Protein AF-A0A1H4CWP6-F1 (afdb_monomer_lite)

Organism: NCBI:txid81409

Structure (mmCIF, N/CA/C/O backbone):
data_AF-A0A1H4CWP6-F1
#
_entry.id   AF-A0A1H4CWP6-F1
#
loop_
_atom_site.group_PDB
_atom_site.id
_atom_site.type_symbol
_atom_site.label_atom_id
_atom_site.label_alt_id
_atom_site.label_comp_id
_atom_site.label_asym_id
_atom_site.label_entity_id
_atom_site.label_seq_id
_atom_site.pdbx_PDB_ins_code
_atom_site.Cartn_x
_atom_site.Cartn_y
_atom_site.Cartn_z
_atom_site.occupancy
_atom_site.B_iso_or_equiv
_atom_site.auth_seq_id
_atom_site.auth_comp_id
_atom_site.auth_asym_id
_atom_site.auth_atom_id
_atom_site.pdbx_PDB_model_num
ATOM 1 N N . MET A 1 1 ? 5.257 14.227 -17.096 1.00 82.38 1 MET A N 1
ATOM 2 C CA . MET A 1 1 ? 6.463 13.870 -17.888 1.00 82.38 1 MET A CA 1
ATOM 3 C C . MET A 1 1 ? 7.152 12.701 -17.209 1.00 82.38 1 MET A C 1
ATOM 5 O O . MET A 1 1 ? 6.959 12.507 -16.011 1.00 82.38 1 MET A O 1
ATOM 9 N N . ILE A 1 2 ? 7.961 11.930 -17.940 1.00 91.00 2 ILE A N 1
ATOM 10 C CA . ILE A 1 2 ? 8.715 10.807 -17.358 1.00 91.00 2 ILE A CA 1
ATOM 11 C C . ILE A 1 2 ? 9.536 11.299 -16.155 1.00 91.00 2 ILE A C 1
ATOM 13 O O . ILE A 1 2 ? 10.193 12.337 -16.212 1.00 91.00 2 ILE A O 1
ATOM 17 N N . GLY A 1 3 ? 9.450 10.570 -15.042 1.00 91.94 3 GLY A N 1
ATOM 18 C CA . GLY A 1 3 ? 10.129 10.901 -13.790 1.00 91.94 3 GLY A CA 1
ATOM 19 C C . GLY A 1 3 ? 9.351 11.816 -12.842 1.00 91.94 3 GLY A C 1
ATOM 20 O O . GLY A 1 3 ? 9.707 11.898 -11.662 1.00 91.94 3 GLY A O 1
ATOM 21 N N . ASP A 1 4 ? 8.273 12.461 -13.300 1.00 93.81 4 ASP A N 1
ATOM 22 C CA . ASP A 1 4 ? 7.471 13.337 -12.448 1.00 93.81 4 ASP A CA 1
ATOM 23 C C . ASP A 1 4 ? 6.799 12.545 -11.323 1.00 93.81 4 ASP A C 1
ATOM 25 O O . ASP A 1 4 ? 6.248 11.459 -11.531 1.00 93.81 4 ASP A O 1
ATOM 29 N N . LYS A 1 5 ? 6.806 13.117 -10.112 1.00 94.94 5 LYS A N 1
ATOM 30 C CA . LYS A 1 5 ? 6.028 12.578 -8.996 1.00 94.94 5 LYS A CA 1
ATOM 31 C C . LYS A 1 5 ? 4.545 12.847 -9.252 1.00 94.94 5 LYS A C 1
ATOM 33 O O . LYS A 1 5 ? 4.135 14.000 -9.384 1.00 94.94 5 LYS A O 1
ATOM 38 N N . VAL A 1 6 ? 3.740 11.789 -9.258 1.00 94.94 6 VAL A N 1
ATOM 39 C CA . VAL A 1 6 ? 2.295 11.852 -9.501 1.00 94.94 6 VAL A CA 1
ATOM 40 C C . VAL A 1 6 ? 1.555 11.728 -8.170 1.00 94.94 6 VAL A C 1
ATOM 42 O O . VAL A 1 6 ? 1.874 10.876 -7.345 1.00 94.94 6 VAL A O 1
ATOM 45 N N . SER A 1 7 ? 0.558 12.581 -7.935 1.00 93.56 7 SER A N 1
ATOM 46 C CA . SER A 1 7 ? -0.301 12.452 -6.751 1.00 93.56 7 SER A CA 1
ATOM 47 C C . SER A 1 7 ? -1.260 11.271 -6.923 1.00 93.56 7 SER A C 1
ATOM 49 O O . SER A 1 7 ? -1.857 11.083 -7.987 1.00 93.56 7 SER A O 1
ATOM 51 N N . GLY A 1 8 ? -1.415 10.466 -5.871 1.00 93.94 8 GLY A N 1
ATOM 52 C CA . GLY A 1 8 ? -2.430 9.425 -5.836 1.00 93.94 8 GLY A CA 1
ATOM 53 C C . GLY A 1 8 ? -3.837 10.017 -5.745 1.00 93.94 8 GLY A C 1
ATOM 54 O O . GLY A 1 8 ? -4.043 11.205 -5.502 1.00 93.94 8 GLY A O 1
ATOM 55 N N . LYS A 1 9 ? -4.851 9.170 -5.934 1.00 94.44 9 LYS A N 1
ATOM 56 C CA . LYS A 1 9 ? -6.247 9.608 -5.867 1.00 94.44 9 LYS A CA 1
ATOM 57 C C . LYS A 1 9 ? -7.125 8.609 -5.136 1.00 94.44 9 LYS A C 1
ATOM 59 O O . LYS A 1 9 ? -7.200 7.443 -5.531 1.00 94.44 9 LYS A O 1
ATOM 64 N N . VAL A 1 10 ? -7.847 9.096 -4.129 1.00 95.94 10 VAL A N 1
ATOM 65 C CA . VAL A 1 10 ? -9.044 8.427 -3.607 1.00 95.94 10 VAL A CA 1
ATOM 66 C C . VAL A 1 10 ? -10.200 8.733 -4.555 1.00 95.94 10 VAL A C 1
ATOM 68 O O . VAL A 1 10 ? -10.467 9.893 -4.870 1.00 95.94 10 VAL A O 1
ATOM 71 N N . LEU A 1 11 ? -10.874 7.696 -5.047 1.00 94.75 11 LEU A N 1
ATOM 72 C CA . LEU A 1 11 ? -11.956 7.838 -6.024 1.00 94.75 11 LEU A CA 1
ATOM 73 C C . LEU A 1 11 ? -13.313 7.917 -5.330 1.00 94.75 11 LEU A C 1
ATOM 75 O O . LEU A 1 11 ? -14.103 8.821 -5.606 1.00 94.75 11 LEU A O 1
ATOM 79 N N . VAL A 1 12 ? -13.551 7.020 -4.376 1.00 94.56 12 VAL A N 1
ATOM 80 C CA . VAL A 1 12 ? -14.749 7.006 -3.539 1.00 94.56 12 VAL A CA 1
ATOM 81 C C . VAL A 1 12 ? -14.331 6.785 -2.090 1.00 94.56 12 VAL A C 1
ATOM 83 O O . VAL A 1 12 ? -13.412 6.024 -1.812 1.00 94.56 12 VAL A O 1
ATOM 86 N N . SER A 1 13 ? -15.005 7.450 -1.149 1.00 97.00 13 SER A N 1
ATOM 87 C CA . SER A 1 13 ? -14.865 7.170 0.283 1.00 97.00 13 SER A CA 1
ATOM 88 C C . SER A 1 13 ? -16.185 7.382 1.016 1.00 97.00 13 SER A C 1
ATOM 90 O O . SER A 1 13 ? -16.881 8.374 0.767 1.00 97.00 13 SER A O 1
ATOM 92 N N . ARG A 1 14 ? -16.561 6.454 1.900 1.00 98.12 14 ARG A N 1
ATOM 93 C CA . ARG A 1 14 ? -17.814 6.498 2.666 1.00 98.12 14 ARG A CA 1
ATOM 94 C C . ARG A 1 14 ? -17.637 5.930 4.067 1.00 98.12 14 ARG A C 1
ATOM 96 O O . ARG A 1 14 ? -16.998 4.905 4.250 1.00 98.12 14 ARG A O 1
ATOM 103 N N . LEU A 1 15 ? -18.269 6.588 5.031 1.00 98.50 15 LEU A N 1
ATOM 104 C CA . LEU A 1 15 ? -18.462 6.089 6.386 1.00 98.50 15 LEU A CA 1
ATOM 105 C C . LEU A 1 15 ? -19.865 5.494 6.489 1.00 98.50 15 LEU A C 1
ATOM 107 O O . LEU A 1 15 ? -20.836 6.154 6.117 1.00 98.50 15 LEU A O 1
ATOM 111 N N . LEU A 1 16 ? -19.957 4.282 7.016 1.00 98.44 16 LEU A N 1
ATOM 112 C CA . LEU A 1 16 ? -21.197 3.596 7.345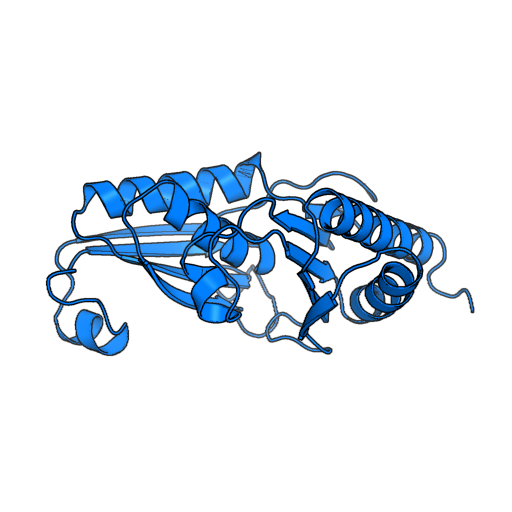 1.00 98.44 16 LEU A CA 1
ATOM 113 C C . LEU A 1 16 ? -21.193 3.335 8.848 1.00 98.44 16 LEU A C 1
ATOM 115 O O . LEU A 1 16 ? -20.205 2.831 9.374 1.00 98.44 16 LEU A O 1
ATOM 119 N N . THR A 1 17 ? -22.273 3.690 9.534 1.00 98.19 17 THR A N 1
ATOM 120 C CA . THR A 1 17 ? -22.379 3.524 10.987 1.00 98.19 17 THR A CA 1
ATOM 121 C C . THR A 1 17 ? -23.465 2.530 11.339 1.00 98.19 17 THR A C 1
ATOM 123 O O . THR A 1 17 ? -24.517 2.572 10.699 1.00 98.19 17 THR A O 1
ATOM 126 N N . ALA A 1 18 ? -23.246 1.714 12.369 1.00 97.56 18 ALA A N 1
ATOM 127 C CA . ALA A 1 18 ? -24.172 0.659 12.789 1.00 97.56 18 ALA A CA 1
ATOM 128 C C . ALA A 1 18 ? -24.657 -0.199 11.600 1.00 97.56 18 ALA A C 1
ATOM 130 O O . ALA A 1 18 ? -25.847 -0.244 11.279 1.00 97.56 18 ALA A O 1
ATOM 131 N N . VAL A 1 19 ? -23.705 -0.815 10.894 1.00 98.06 19 VAL A N 1
ATOM 132 C CA . VAL A 1 19 ? -23.984 -1.670 9.734 1.00 98.06 19 VAL A CA 1
ATOM 133 C C . VAL A 1 19 ? -24.763 -2.922 10.141 1.00 98.06 19 VAL A C 1
ATOM 135 O O . VAL A 1 19 ? -24.743 -3.339 11.295 1.00 98.06 19 VAL A O 1
ATOM 138 N N . ASN A 1 20 ? -25.471 -3.517 9.182 1.00 98.19 20 ASN A N 1
ATOM 139 C CA . ASN A 1 20 ? -26.294 -4.699 9.435 1.00 98.19 20 ASN A CA 1
ATOM 140 C C . ASN A 1 20 ? -25.439 -5.930 9.777 1.00 98.19 20 ASN A C 1
ATOM 142 O O . ASN A 1 20 ? -24.356 -6.093 9.216 1.00 98.19 20 ASN A O 1
ATOM 146 N N . ASP A 1 21 ? -25.992 -6.851 10.569 1.00 97.75 21 ASP A N 1
ATOM 147 C CA . ASP A 1 21 ? -25.316 -8.079 11.020 1.00 97.75 21 ASP A CA 1
ATOM 148 C C . ASP A 1 21 ? -24.727 -8.911 9.870 1.00 97.75 21 ASP A C 1
ATOM 150 O O . ASP A 1 21 ? -23.585 -9.343 9.944 1.00 97.75 21 ASP A O 1
ATOM 154 N N . PHE A 1 22 ? -25.434 -9.044 8.741 1.00 97.69 22 PHE A N 1
ATOM 155 C CA . PHE A 1 22 ? -24.904 -9.795 7.592 1.00 97.69 22 PHE A CA 1
ATOM 156 C C . PHE A 1 22 ? -23.621 -9.180 7.002 1.00 97.69 22 PHE A C 1
ATOM 158 O O . PHE A 1 22 ? -22.837 -9.882 6.371 1.00 97.69 22 PHE A O 1
ATOM 165 N N . MET A 1 23 ? -23.418 -7.866 7.164 1.00 97.31 23 MET A N 1
ATOM 166 C CA . MET A 1 23 ? -22.182 -7.193 6.757 1.00 97.31 23 MET A CA 1
ATOM 167 C C . MET A 1 23 ? -21.089 -7.397 7.803 1.00 97.31 23 MET A C 1
ATOM 169 O O . MET A 1 23 ? -19.939 -7.598 7.433 1.00 97.31 23 MET A O 1
ATOM 173 N N . ILE A 1 24 ? -21.441 -7.362 9.091 1.00 97.69 24 ILE A N 1
ATOM 174 C CA . ILE A 1 24 ? -20.517 -7.695 10.184 1.00 97.69 24 ILE A CA 1
ATOM 175 C C . ILE A 1 24 ? -19.937 -9.096 9.948 1.00 97.69 24 ILE A C 1
ATOM 177 O O . ILE A 1 24 ? -18.722 -9.267 10.014 1.00 97.69 24 ILE A O 1
ATOM 181 N N . ASP A 1 25 ? -20.798 -10.047 9.581 1.00 96.62 25 ASP A N 1
ATOM 182 C CA . ASP A 1 25 ? -20.426 -11.429 9.287 1.00 96.62 25 ASP A CA 1
ATOM 183 C C . ASP A 1 25 ? -19.576 -11.553 8.005 1.00 96.62 25 ASP A C 1
ATOM 185 O O . ASP A 1 25 ? -18.508 -12.158 8.049 1.00 96.62 25 ASP A O 1
ATOM 189 N N . ASP A 1 26 ? -19.993 -10.967 6.868 1.00 96.12 26 ASP A N 1
ATOM 190 C CA . ASP A 1 26 ? -19.259 -11.089 5.585 1.00 96.12 26 ASP A CA 1
ATOM 191 C C . ASP A 1 26 ? -17.867 -10.436 5.609 1.00 96.12 26 ASP A C 1
ATOM 193 O O . ASP A 1 26 ? -16.932 -10.904 4.954 1.00 96.12 26 ASP A O 1
ATOM 197 N N . TYR A 1 27 ? -17.728 -9.333 6.349 1.00 95.88 27 TYR A N 1
ATOM 198 C CA . TYR A 1 27 ? -16.455 -8.633 6.517 1.00 95.88 27 TYR A CA 1
ATOM 199 C C . TYR A 1 27 ? -15.674 -9.098 7.752 1.00 95.88 27 TYR A C 1
ATOM 201 O O . TYR A 1 27 ? -14.608 -8.542 8.014 1.00 95.88 27 TYR A O 1
ATOM 209 N N . GLU A 1 28 ? -16.181 -10.095 8.486 1.00 96.62 28 GLU A N 1
ATOM 210 C CA . GLU A 1 28 ? -15.560 -10.667 9.686 1.00 96.62 28 GLU A CA 1
ATOM 211 C C . GLU A 1 28 ? -15.115 -9.587 10.691 1.00 96.62 28 GLU A C 1
ATOM 213 O O . GLU A 1 28 ? -13.974 -9.570 11.169 1.00 96.62 28 GLU A O 1
ATOM 218 N N . LEU A 1 29 ? -15.999 -8.625 10.983 1.00 97.06 29 LEU A N 1
ATOM 219 C CA . LEU A 1 29 ? -15.645 -7.513 11.865 1.00 97.06 29 LEU A CA 1
ATOM 220 C C . LEU A 1 29 ? -15.399 -8.009 13.304 1.00 97.06 29 LEU A C 1
ATOM 222 O O . LEU A 1 29 ? -16.100 -8.908 13.776 1.00 97.06 29 LEU A O 1
ATOM 226 N N . PRO A 1 30 ? -14.439 -7.414 14.041 1.00 96.62 30 PRO A N 1
ATOM 227 C CA . PRO A 1 30 ? -14.232 -7.734 15.450 1.00 96.62 30 PRO A CA 1
ATOM 228 C C . PRO A 1 30 ? -15.494 -7.534 16.298 1.00 96.62 30 PRO A C 1
ATOM 230 O O . PRO A 1 30 ? -16.320 -6.664 16.017 1.00 96.62 30 PRO A O 1
ATOM 233 N N . GLU A 1 31 ? -15.620 -8.298 17.385 1.00 95.75 31 GLU A N 1
ATOM 234 C CA . GLU A 1 31 ? -16.767 -8.188 18.291 1.00 95.75 31 GLU A CA 1
ATOM 235 C C . GLU A 1 31 ? -16.957 -6.744 18.793 1.00 95.75 31 GLU A C 1
ATOM 237 O O . GLU A 1 31 ? -16.021 -6.087 19.255 1.00 9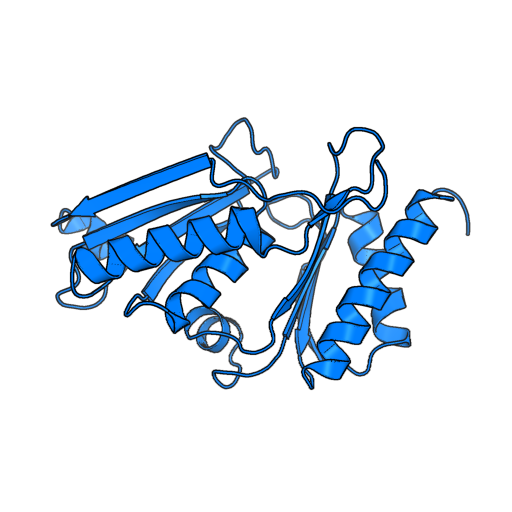5.75 31 GLU A O 1
ATOM 242 N N . GLY A 1 32 ? -18.191 -6.244 18.687 1.00 95.00 32 GLY A N 1
ATOM 243 C CA . GLY A 1 32 ? -18.565 -4.883 19.077 1.00 95.00 32 GLY A CA 1
ATOM 244 C C . GLY A 1 32 ? -18.244 -3.799 18.042 1.00 95.00 32 GLY A C 1
ATOM 245 O O . GLY A 1 32 ? -18.661 -2.657 18.232 1.00 95.00 32 GLY A O 1
ATOM 246 N N . TYR A 1 33 ? -17.547 -4.121 16.948 1.00 97.94 33 TYR A N 1
ATOM 247 C CA . TYR A 1 33 ? -17.252 -3.161 15.887 1.00 97.94 33 TYR A CA 1
ATOM 248 C C . TYR A 1 33 ? -18.394 -3.169 14.868 1.00 97.94 33 TYR A C 1
ATOM 250 O O . TYR A 1 33 ? -18.631 -4.165 14.189 1.00 97.94 33 TYR A O 1
ATOM 258 N N . VAL A 1 34 ? -19.097 -2.040 14.752 1.00 98.12 34 VAL A N 1
ATOM 259 C CA . VAL A 1 34 ? -20.303 -1.908 13.908 1.00 98.12 34 VAL A CA 1
ATOM 260 C C . VAL A 1 34 ? -20.222 -0.755 12.906 1.00 98.12 34 VAL A C 1
ATOM 262 O O . VAL A 1 34 ? -21.184 -0.480 12.193 1.00 98.12 34 VAL A O 1
ATOM 265 N N . ASP A 1 35 ? -19.084 -0.066 12.837 1.00 98.50 35 ASP A N 1
ATOM 266 C CA . ASP A 1 35 ? -18.863 1.071 11.947 1.00 98.50 35 ASP A CA 1
ATOM 267 C C . ASP A 1 35 ? -17.787 0.726 10.907 1.00 98.50 35 ASP A C 1
ATOM 269 O O . ASP A 1 35 ? -16.738 0.174 11.236 1.00 98.50 35 ASP A O 1
ATOM 273 N N . MET A 1 36 ? -18.025 1.074 9.643 1.00 98.31 36 MET A N 1
ATOM 274 C CA . MET A 1 36 ? -17.141 0.767 8.517 1.00 98.31 36 MET A CA 1
ATOM 275 C C . MET A 1 36 ? -16.742 2.027 7.753 1.00 98.31 36 MET A C 1
ATOM 277 O O . MET A 1 36 ? -17.557 2.906 7.477 1.00 98.31 36 MET A O 1
ATOM 281 N N . GLY A 1 37 ? -15.484 2.085 7.341 1.00 98.62 37 GLY A N 1
ATOM 282 C CA . GLY A 1 37 ? -14.954 3.054 6.400 1.00 98.62 37 GLY A CA 1
ATOM 283 C C . GLY A 1 37 ? -14.598 2.351 5.102 1.00 98.62 37 GLY A C 1
ATOM 284 O O . GLY A 1 37 ? -13.723 1.493 5.084 1.00 98.62 37 GLY A O 1
ATOM 285 N N . LEU A 1 38 ? -15.268 2.724 4.021 1.00 98.38 38 LEU A N 1
ATOM 286 C CA . LEU A 1 38 ? -15.030 2.216 2.677 1.00 98.38 38 LEU A CA 1
ATOM 287 C C . LEU A 1 38 ? -14.232 3.234 1.876 1.00 98.38 38 LEU A C 1
ATOM 289 O O . LEU A 1 38 ? -14.511 4.435 1.953 1.00 98.38 38 LEU A O 1
ATOM 293 N N . PHE A 1 39 ? -13.283 2.765 1.075 1.00 97.88 39 PHE A N 1
ATOM 294 C CA . PHE A 1 39 ? -12.583 3.608 0.117 1.00 97.88 39 PHE A CA 1
ATOM 295 C C . PHE A 1 39 ? -12.126 2.833 -1.116 1.00 97.88 39 PHE A C 1
ATOM 297 O O . PHE A 1 39 ? -11.931 1.618 -1.075 1.00 97.88 39 PHE A O 1
ATOM 304 N N . THR A 1 40 ? -11.919 3.563 -2.206 1.00 96.94 40 THR A N 1
ATOM 305 C CA . THR A 1 40 ? -11.238 3.058 -3.394 1.00 96.94 40 THR A CA 1
ATOM 306 C C . THR A 1 40 ? -10.131 4.005 -3.832 1.00 96.94 40 THR A C 1
ATOM 308 O O . THR A 1 40 ? -10.249 5.227 -3.690 1.00 96.94 40 THR A O 1
ATOM 311 N N . THR A 1 41 ? -9.044 3.453 -4.370 1.00 95.56 41 THR A N 1
ATOM 312 C CA . THR A 1 41 ? -7.902 4.233 -4.871 1.00 95.56 41 THR A CA 1
ATOM 313 C C . THR A 1 41 ? -7.634 3.951 -6.342 1.00 95.56 41 THR A C 1
ATOM 315 O O . THR A 1 41 ? -7.882 2.855 -6.845 1.00 95.56 41 THR A O 1
ATOM 318 N N . ALA A 1 42 ? -7.116 4.957 -7.048 1.00 93.25 42 ALA A N 1
ATOM 319 C CA . ALA A 1 42 ? -6.759 4.838 -8.460 1.00 93.25 42 ALA A CA 1
ATOM 320 C C . ALA A 1 42 ? -5.550 3.919 -8.707 1.00 93.25 42 ALA A C 1
ATOM 322 O O . ALA A 1 42 ? -5.467 3.337 -9.781 1.00 93.25 42 ALA A O 1
ATOM 323 N N . CYS A 1 43 ? -4.658 3.778 -7.723 1.00 92.75 43 CYS A N 1
ATOM 324 C CA . CYS A 1 43 ? -3.521 2.860 -7.743 1.00 92.75 43 CYS A CA 1
ATOM 325 C C . CYS A 1 43 ? -3.598 1.921 -6.539 1.00 92.75 43 CYS A C 1
ATOM 327 O O . CYS A 1 43 ? -3.905 2.371 -5.426 1.00 92.75 43 CYS A O 1
ATOM 329 N N . ASP A 1 44 ? -3.358 0.631 -6.761 1.00 93.00 44 ASP A N 1
ATOM 330 C CA . ASP A 1 44 ? -3.572 -0.381 -5.738 1.00 93.00 44 ASP A CA 1
ATOM 331 C C . ASP A 1 44 ? -2.523 -0.383 -4.630 1.00 93.00 44 ASP A C 1
ATOM 333 O O . ASP A 1 44 ? -2.907 -0.300 -3.461 1.00 93.00 44 ASP A O 1
ATOM 337 N N . GLY A 1 45 ? -1.231 -0.383 -4.972 1.00 94.88 45 GLY A N 1
ATOM 338 C CA . GLY A 1 45 ? -0.133 -0.312 -4.001 1.00 94.88 45 GLY A CA 1
ATOM 339 C C . GLY A 1 45 ? -0.300 0.836 -3.006 1.00 94.88 45 GLY A C 1
ATOM 340 O O . GLY A 1 45 ? -0.208 0.630 -1.796 1.00 94.88 45 GLY A O 1
ATOM 341 N N . VAL A 1 46 ? -0.680 2.021 -3.498 1.00 96.88 46 VAL A N 1
ATOM 342 C CA . VAL A 1 46 ? -0.962 3.187 -2.646 1.00 96.88 46 VAL A CA 1
ATOM 343 C C . VAL A 1 46 ? -2.109 2.913 -1.675 1.00 96.88 46 VAL A C 1
ATOM 345 O O . VAL A 1 46 ? -2.015 3.271 -0.506 1.00 96.88 46 VAL A O 1
ATOM 348 N N . GLY A 1 47 ? -3.186 2.269 -2.135 1.00 97.56 47 GLY A N 1
ATOM 349 C CA . GLY A 1 47 ? -4.326 1.922 -1.286 1.00 97.56 47 GLY A CA 1
ATOM 350 C C . GLY A 1 47 ? -3.943 0.978 -0.148 1.00 97.56 47 GLY A C 1
ATOM 351 O O . GLY A 1 47 ? -4.362 1.193 0.988 1.00 97.56 47 GLY A O 1
ATOM 352 N N . TYR A 1 48 ? -3.107 -0.024 -0.431 1.00 98.38 48 TYR A N 1
ATOM 353 C CA . TYR A 1 48 ? -2.596 -0.949 0.582 1.00 98.38 48 TYR A CA 1
ATOM 354 C C . TYR A 1 48 ? -1.706 -0.258 1.613 1.00 98.38 48 TYR A C 1
ATOM 356 O O . TYR A 1 48 ? -1.925 -0.430 2.814 1.00 98.38 48 TYR A O 1
ATOM 364 N N . VAL A 1 49 ? -0.730 0.537 1.165 1.00 98.62 49 VAL A N 1
ATOM 365 C CA . VAL A 1 49 ? 0.182 1.230 2.085 1.00 98.62 49 VAL A CA 1
ATOM 366 C C . VAL A 1 49 ? -0.567 2.275 2.909 1.00 98.62 49 VAL A C 1
ATOM 368 O O . VAL A 1 49 ? -0.367 2.338 4.116 1.00 98.62 49 VAL A O 1
ATOM 371 N N . ALA A 1 50 ? -1.490 3.030 2.308 1.00 98.56 50 ALA A N 1
ATOM 372 C CA . ALA A 1 50 ? -2.311 4.003 3.026 1.00 98.56 50 ALA A CA 1
ATOM 373 C C . ALA A 1 50 ? -3.175 3.349 4.116 1.00 98.56 50 ALA A C 1
ATOM 375 O O . ALA A 1 50 ? -3.317 3.895 5.211 1.00 98.56 50 ALA A O 1
ATOM 376 N N . ALA A 1 51 ? -3.751 2.175 3.829 1.00 98.69 51 ALA A N 1
ATOM 377 C CA . ALA A 1 51 ? -4.551 1.423 4.792 1.00 98.69 51 ALA A CA 1
ATOM 378 C C . ALA A 1 51 ? -3.709 0.956 5.982 1.00 98.69 51 ALA A C 1
ATOM 380 O O . ALA A 1 51 ? -4.122 1.122 7.130 1.00 98.69 51 ALA A O 1
ATOM 381 N N . ASP A 1 52 ? -2.523 0.404 5.710 1.00 98.75 52 ASP A N 1
ATOM 382 C CA . ASP A 1 52 ? -1.573 0.003 6.744 1.00 98.75 52 ASP A CA 1
ATOM 383 C C . ASP A 1 52 ? -1.098 1.201 7.574 1.00 98.75 52 ASP A C 1
ATOM 385 O O . ASP A 1 52 ? -1.116 1.148 8.807 1.00 98.75 52 ASP A O 1
ATOM 389 N N . ASP A 1 53 ? -0.741 2.305 6.914 1.00 98.31 53 ASP A N 1
ATOM 390 C CA . ASP A 1 53 ? -0.263 3.523 7.561 1.00 98.31 53 ASP A CA 1
ATOM 391 C C . ASP A 1 53 ? -1.315 4.097 8.520 1.00 98.31 53 ASP A C 1
ATOM 393 O O . ASP A 1 53 ? -1.018 4.381 9.685 1.00 98.31 53 ASP A O 1
ATOM 397 N N . ALA A 1 54 ? -2.581 4.116 8.093 1.00 98.50 54 ALA A N 1
ATOM 398 C CA . ALA A 1 54 ? -3.700 4.559 8.913 1.00 98.50 54 ALA A CA 1
ATOM 399 C C . ALA A 1 54 ? -3.879 3.731 10.202 1.00 98.50 54 ALA A C 1
ATOM 401 O O . ALA A 1 54 ? -4.320 4.283 11.213 1.00 98.50 54 ALA A O 1
ATOM 402 N N . THR A 1 55 ? -3.475 2.451 10.232 1.00 98.62 55 THR A N 1
ATOM 403 C CA . THR A 1 55 ? -3.516 1.632 11.465 1.00 98.62 55 THR A CA 1
ATOM 404 C C . THR A 1 55 ? -2.540 2.099 12.548 1.00 98.62 55 THR A C 1
ATOM 406 O O . THR A 1 55 ? -2.671 1.693 13.704 1.00 98.62 55 THR A O 1
ATOM 409 N N . LYS A 1 56 ? -1.561 2.943 12.197 1.00 97.56 56 LYS A N 1
ATOM 410 C CA . LYS A 1 56 ? -0.633 3.583 13.145 1.00 97.56 56 LYS A CA 1
ATOM 411 C C . LYS A 1 56 ? -1.220 4.857 13.743 1.00 97.56 56 LYS A C 1
ATOM 413 O O . LYS A 1 56 ? -0.840 5.252 14.842 1.00 97.56 56 LYS A O 1
ATOM 418 N N . MET A 1 57 ? -2.128 5.494 13.009 1.00 96.50 57 MET A N 1
ATOM 419 C CA . MET A 1 57 ? -2.615 6.844 13.286 1.00 96.50 57 MET A CA 1
ATOM 420 C C . MET A 1 57 ? -4.033 6.868 13.872 1.00 96.50 57 MET A C 1
ATOM 422 O O . MET A 1 57 ? -4.431 7.846 14.507 1.00 96.50 57 MET A O 1
ATOM 426 N N . ALA A 1 58 ? -4.795 5.790 13.692 1.00 97.38 58 ALA A N 1
ATOM 427 C CA . ALA A 1 58 ? -6.129 5.616 14.246 1.00 97.38 58 ALA A CA 1
ATOM 428 C C . ALA A 1 58 ? -6.301 4.211 14.837 1.00 97.38 58 ALA A C 1
ATOM 430 O O . ALA A 1 58 ? -5.660 3.253 14.402 1.00 97.38 58 ALA A O 1
ATOM 431 N N . ASN A 1 59 ? -7.201 4.074 15.815 1.00 97.88 59 ASN A N 1
ATOM 432 C CA . ASN A 1 59 ? -7.534 2.776 16.392 1.00 97.88 59 ASN A CA 1
ATOM 433 C C . ASN A 1 59 ? -8.495 2.004 15.473 1.00 97.88 59 ASN A C 1
ATOM 435 O O . ASN A 1 59 ? -9.677 1.849 15.770 1.00 97.88 59 ASN A O 1
ATOM 439 N N . ILE A 1 60 ? -7.971 1.568 14.330 1.00 98.50 60 ILE A N 1
ATOM 440 C CA . ILE A 1 60 ? -8.714 0.876 13.276 1.00 98.50 60 ILE A CA 1
ATOM 441 C C . ILE A 1 60 ? -8.038 -0.436 12.876 1.00 98.50 60 ILE A C 1
ATOM 443 O O . ILE A 1 60 ? -6.822 -0.582 13.011 1.00 98.50 60 ILE A O 1
ATOM 447 N N . GLU A 1 61 ? -8.820 -1.340 12.304 1.00 98.31 61 GLU A N 1
ATOM 448 C CA . GLU A 1 61 ? -8.363 -2.553 11.632 1.00 98.31 61 GLU A CA 1
ATOM 449 C C . GLU A 1 61 ? -8.724 -2.486 10.145 1.00 98.31 61 GLU A C 1
ATOM 451 O O . GLU A 1 61 ? -9.790 -1.984 9.780 1.00 98.31 61 GLU A O 1
ATOM 456 N N . VAL A 1 62 ? -7.851 -3.008 9.283 1.00 98.50 62 VAL A N 1
ATOM 457 C CA . VAL A 1 62 ? -8.155 -3.229 7.861 1.00 98.50 62 VAL A CA 1
ATOM 458 C C . VAL A 1 62 ? -8.803 -4.607 7.748 1.00 98.50 62 VAL A C 1
ATOM 460 O O . VAL A 1 62 ? -8.106 -5.620 7.767 1.00 98.50 62 VAL A O 1
ATOM 463 N N . ALA A 1 63 ? -10.132 -4.656 7.676 1.00 97.50 63 ALA A N 1
ATOM 464 C CA . ALA A 1 63 ? -10.860 -5.926 7.658 1.00 97.50 63 ALA A CA 1
ATOM 465 C C . ALA A 1 63 ? -10.852 -6.579 6.268 1.00 97.50 63 ALA A C 1
ATOM 467 O O . ALA A 1 63 ? -10.753 -7.797 6.152 1.00 97.50 63 ALA A O 1
ATOM 468 N N . LYS A 1 64 ? -10.901 -5.779 5.193 1.00 97.44 64 LYS A N 1
ATOM 469 C CA . LYS A 1 64 ? -10.855 -6.294 3.816 1.00 97.44 64 LYS A CA 1
ATOM 470 C C . LYS A 1 64 ? -10.193 -5.296 2.886 1.00 97.44 64 LYS A C 1
ATOM 472 O O . LYS A 1 64 ? -10.524 -4.114 2.904 1.00 97.44 64 LYS A O 1
ATOM 477 N N . ILE A 1 65 ? -9.283 -5.773 2.047 1.00 97.81 65 ILE A N 1
ATOM 478 C CA . ILE A 1 65 ? -8.658 -4.963 1.004 1.00 97.81 65 ILE A CA 1
ATOM 479 C C . ILE A 1 65 ? -8.199 -5.862 -0.145 1.00 97.81 65 ILE A C 1
ATOM 481 O O . ILE A 1 65 ? -7.637 -6.934 0.087 1.00 97.81 65 ILE A O 1
ATOM 485 N N . TYR A 1 66 ? -8.495 -5.464 -1.379 1.00 95.31 66 TYR A N 1
ATOM 486 C CA . TYR A 1 66 ? -8.146 -6.233 -2.574 1.00 95.31 66 TYR A CA 1
ATOM 487 C C . TYR A 1 66 ? -7.949 -5.332 -3.797 1.00 95.31 66 TYR A C 1
ATOM 489 O O . TYR A 1 66 ? -8.658 -4.333 -3.957 1.00 95.31 66 TYR A O 1
ATOM 497 N N . SER A 1 67 ? -7.034 -5.728 -4.687 1.00 94.75 67 SER A N 1
ATOM 498 C CA . SER A 1 67 ? -6.919 -5.142 -6.026 1.00 94.75 67 SER A CA 1
ATOM 499 C C . SER A 1 67 ? -8.062 -5.606 -6.937 1.00 94.75 67 SER A C 1
ATOM 501 O O . SER A 1 67 ? -8.417 -6.788 -6.948 1.00 94.75 67 SER A O 1
ATOM 503 N N . THR A 1 68 ? -8.617 -4.699 -7.739 1.00 92.44 68 THR A N 1
ATOM 504 C CA . THR A 1 68 ? -9.654 -4.992 -8.736 1.00 92.44 68 THR A CA 1
ATOM 505 C C . THR A 1 68 ? -9.049 -5.624 -9.9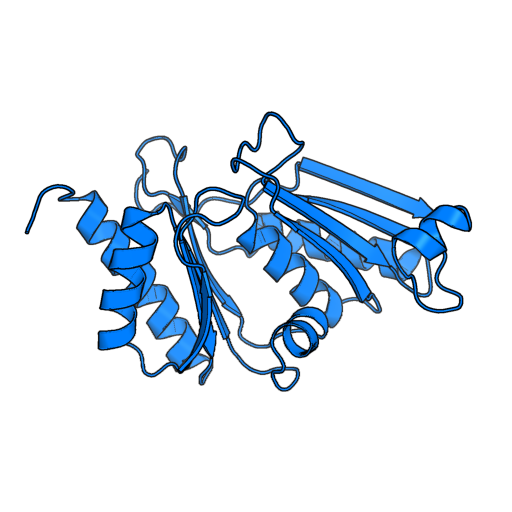93 1.00 92.44 68 THR A C 1
ATOM 507 O O . THR A 1 68 ? -7.932 -5.307 -10.408 1.00 92.44 68 THR A O 1
ATOM 510 N N . TYR A 1 69 ? -9.797 -6.531 -10.628 1.00 90.06 69 TYR A N 1
ATOM 511 C CA . TYR A 1 69 ? -9.337 -7.209 -11.840 1.00 90.06 69 TYR A CA 1
ATOM 512 C C . TYR A 1 69 ? -9.211 -6.249 -13.032 1.00 90.06 69 TYR A C 1
ATOM 514 O O . TYR A 1 69 ? -10.104 -5.447 -13.317 1.00 90.06 69 TYR A O 1
ATOM 522 N N . GLY A 1 70 ? -8.101 -6.375 -13.759 1.00 84.94 70 GLY A N 1
ATOM 523 C CA . GLY A 1 70 ? -7.798 -5.639 -14.982 1.00 84.94 70 GLY A CA 1
ATOM 524 C C . GLY A 1 70 ? -7.171 -4.261 -14.767 1.00 84.94 70 GLY A C 1
ATOM 525 O O . GLY A 1 70 ? -6.882 -3.588 -15.753 1.00 84.94 70 GLY A O 1
ATOM 526 N N . GLY A 1 71 ? -6.992 -3.812 -13.518 1.00 75.56 71 GLY A N 1
ATOM 527 C CA . GLY A 1 71 ? -6.330 -2.537 -13.203 1.00 75.56 71 GLY A CA 1
ATOM 528 C C . GLY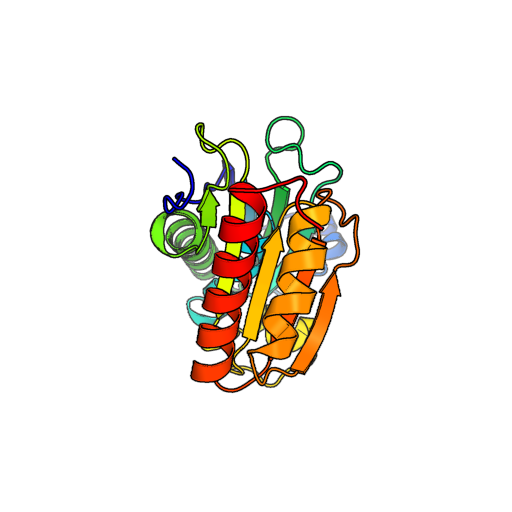 A 1 71 ? -7.044 -1.296 -13.762 1.00 75.56 71 GLY A C 1
ATOM 529 O O . GLY A 1 71 ? -6.484 -0.198 -13.789 1.00 75.56 71 GLY A O 1
ATOM 530 N N . SER A 1 72 ? -8.284 -1.451 -14.237 1.00 68.19 72 SER A N 1
ATOM 531 C CA . SER A 1 72 ? -9.003 -0.400 -14.951 1.00 68.19 72 SER A CA 1
ATOM 532 C C . SER A 1 72 ? -9.669 0.565 -13.968 1.00 68.19 72 SER A C 1
ATOM 534 O O . SER A 1 72 ? -10.834 0.427 -13.594 1.00 68.19 72 SER A O 1
ATOM 536 N N . GLY A 1 73 ? -8.930 1.608 -13.580 1.00 63.69 73 GLY A N 1
ATOM 537 C CA . GLY A 1 73 ? -9.402 2.623 -12.631 1.00 63.69 73 GLY A CA 1
ATOM 538 C C . GLY A 1 73 ? -10.694 3.354 -13.035 1.00 63.69 73 GLY A C 1
ATOM 539 O O . GLY A 1 73 ? -11.270 4.060 -12.214 1.00 63.69 73 GLY A O 1
ATOM 540 N N . LYS A 1 74 ? -11.171 3.186 -14.279 1.00 66.06 74 LYS A N 1
ATOM 541 C CA . LYS A 1 74 ? -12.418 3.781 -14.786 1.00 66.06 74 LYS A CA 1
ATOM 542 C C . LYS A 1 74 ? -13.647 2.867 -14.739 1.00 66.06 74 LYS A C 1
ATOM 544 O O . LYS A 1 74 ? -14.744 3.410 -14.726 1.00 66.06 74 LYS A O 1
ATOM 549 N N . MET A 1 75 ? -13.510 1.535 -14.764 1.00 66.06 75 MET A N 1
ATOM 550 C CA . MET A 1 75 ? -14.687 0.644 -14.807 1.00 66.06 75 MET A CA 1
ATOM 551 C C . MET A 1 75 ? -15.136 0.143 -13.429 1.00 66.06 75 MET A C 1
ATOM 553 O O . MET A 1 75 ? -16.320 -0.125 -13.268 1.00 66.06 75 MET A O 1
ATOM 557 N N . ASN A 1 76 ? -14.232 0.059 -12.444 1.00 73.31 76 ASN A N 1
ATOM 558 C CA . ASN A 1 76 ? -14.497 -0.592 -11.150 1.00 73.31 76 ASN A CA 1
ATOM 559 C C . ASN A 1 76 ? -14.207 0.317 -9.941 1.00 73.31 76 ASN A C 1
ATOM 561 O O . ASN A 1 76 ? -13.670 -0.142 -8.938 1.00 73.31 76 ASN A O 1
ATOM 565 N N . ASP A 1 77 ? -14.478 1.619 -10.060 1.00 83.12 77 ASP A N 1
ATOM 566 C CA . ASP A 1 77 ? -14.201 2.626 -9.022 1.00 83.12 77 ASP A CA 1
ATOM 567 C C . ASP A 1 77 ? -12.734 2.710 -8.560 1.00 83.12 77 ASP A C 1
ATOM 569 O O . ASP A 1 77 ? -12.454 3.332 -7.537 1.00 83.12 77 ASP A O 1
ATOM 573 N N . GLY A 1 78 ? -11.787 2.131 -9.304 1.00 90.00 78 GLY A N 1
ATOM 574 C CA . GLY A 1 78 ? -10.362 2.159 -8.982 1.00 90.00 78 GLY A CA 1
ATOM 575 C C . GLY A 1 78 ? -9.642 0.837 -9.191 1.00 90.00 78 GLY A C 1
ATOM 576 O O . GLY A 1 78 ? -10.184 -0.109 -9.763 1.00 90.00 78 GLY A O 1
ATOM 577 N N . GLN A 1 79 ? -8.398 0.799 -8.720 1.00 93.69 79 GLN A N 1
ATOM 578 C CA . GLN A 1 79 ? -7.555 -0.394 -8.687 1.00 93.69 79 GLN A CA 1
ATOM 579 C C . GLN A 1 79 ? -7.600 -1.116 -7.342 1.00 93.69 79 GLN A C 1
ATOM 581 O O . GLN A 1 79 ? -7.295 -2.298 -7.320 1.00 93.69 79 GLN A O 1
ATOM 586 N N . THR A 1 80 ? -8.023 -0.460 -6.258 1.00 94.88 80 THR A N 1
ATOM 587 C CA . THR A 1 80 ? -8.189 -1.095 -4.940 1.00 94.88 80 THR A CA 1
ATOM 588 C C . THR A 1 80 ? -9.531 -0.758 -4.331 1.00 94.88 80 THR A C 1
ATOM 590 O O . THR A 1 80 ? -9.967 0.391 -4.388 1.00 94.88 80 THR A O 1
ATOM 593 N N . PHE A 1 81 ? -10.136 -1.753 -3.689 1.00 96.12 81 PHE A N 1
ATOM 594 C CA . PHE A 1 81 ? -11.188 -1.584 -2.695 1.00 96.12 81 PHE A CA 1
ATOM 595 C C . PHE A 1 81 ? -10.607 -1.836 -1.307 1.00 96.12 81 PHE A C 1
ATOM 597 O O . PHE A 1 81 ? -9.972 -2.868 -1.096 1.00 96.12 81 PHE A O 1
ATOM 604 N N . GLY A 1 82 ? -10.858 -0.935 -0.360 1.00 97.75 82 GLY A N 1
ATOM 605 C CA . GLY A 1 82 ? -10.447 -1.073 1.032 1.00 97.75 82 GLY A CA 1
ATOM 606 C C . GLY A 1 82 ? -11.587 -0.814 2.013 1.00 97.75 82 GLY A C 1
ATOM 607 O O . GLY A 1 82 ? -12.453 0.037 1.793 1.00 97.75 82 GLY A O 1
ATOM 608 N N . MET A 1 83 ? -11.565 -1.560 3.115 1.00 98.38 83 MET A N 1
ATOM 609 C CA . MET A 1 83 ? -12.532 -1.495 4.199 1.00 98.38 83 MET A CA 1
ATOM 610 C C . MET A 1 83 ? -11.813 -1.506 5.547 1.00 98.38 83 MET A C 1
ATOM 612 O O . MET A 1 83 ? -11.125 -2.469 5.896 1.00 98.38 83 MET A O 1
ATOM 616 N N . ILE A 1 84 ? -12.001 -0.429 6.308 1.00 98.75 84 ILE A N 1
ATOM 617 C CA . ILE A 1 84 ? -11.484 -0.261 7.668 1.00 98.75 84 ILE A CA 1
ATOM 618 C C . ILE A 1 84 ? -12.618 -0.209 8.689 1.00 98.75 84 ILE A C 1
ATOM 620 O O . ILE A 1 84 ? -13.707 0.267 8.388 1.00 98.75 84 ILE A O 1
ATOM 624 N N . THR A 1 85 ? -12.373 -0.691 9.898 1.00 98.75 85 THR A N 1
ATOM 625 C CA . THR A 1 85 ? -13.345 -0.706 11.001 1.00 98.75 85 THR A CA 1
ATOM 626 C C . THR A 1 85 ? -12.677 -0.271 12.296 1.00 98.75 85 THR A C 1
ATOM 628 O O . THR A 1 85 ? -11.458 -0.361 12.423 1.00 98.75 85 THR A O 1
ATOM 631 N N . GLY A 1 86 ? -13.448 0.227 13.254 1.00 98.31 86 GLY A N 1
ATOM 632 C CA . GLY A 1 86 ? -12.948 0.717 14.533 1.00 98.31 86 GLY A CA 1
ATOM 633 C C . GLY A 1 86 ? -14.016 0.620 15.622 1.00 98.31 86 GLY A C 1
ATOM 634 O O . GLY A 1 86 ? -15.194 0.448 15.309 1.00 98.31 86 GLY A O 1
ATOM 635 N N . PRO A 1 87 ? -13.634 0.771 16.902 1.00 98.00 87 PRO A N 1
ATOM 636 C CA . PRO A 1 87 ? -14.573 0.667 18.017 1.00 98.00 87 PRO A CA 1
ATOM 637 C C . PRO A 1 87 ? -15.500 1.884 18.116 1.00 98.00 87 PRO A C 1
ATOM 639 O O . PRO A 1 87 ? -16.486 1.855 18.849 1.00 98.00 87 PRO A O 1
ATOM 642 N N . THR A 1 88 ? -15.163 2.980 17.428 1.00 98.38 88 THR A N 1
ATOM 643 C CA . THR A 1 88 ? -15.981 4.187 17.372 1.00 98.38 88 THR A CA 1
ATOM 644 C C . THR A 1 88 ? -16.024 4.763 15.961 1.00 98.38 88 THR A C 1
ATOM 646 O O . THR A 1 88 ? -15.029 4.753 15.232 1.00 98.38 88 THR A O 1
ATOM 649 N N . VAL A 1 89 ? -17.146 5.402 15.625 1.00 98.56 89 VAL A N 1
ATOM 650 C CA . VAL A 1 89 ? -17.307 6.243 14.428 1.00 98.56 89 VAL A CA 1
ATOM 651 C C . VAL A 1 89 ? -16.132 7.215 14.231 1.00 98.56 89 VAL A C 1
ATOM 653 O O . VAL A 1 89 ? -15.671 7.424 13.109 1.00 98.56 89 VAL A O 1
ATOM 656 N N . SER A 1 90 ? -15.629 7.811 15.318 1.00 98.44 90 SER A N 1
ATOM 657 C CA . SER A 1 90 ? -14.522 8.778 15.286 1.00 98.44 90 SER A CA 1
ATOM 658 C C . SER A 1 90 ? -13.207 8.136 14.836 1.00 98.44 90 SER A C 1
ATOM 660 O O . SER A 1 90 ? -12.471 8.737 14.052 1.00 98.44 90 SER A O 1
ATOM 662 N N . ASP A 1 91 ? -12.920 6.908 15.276 1.00 98.50 91 ASP A N 1
ATOM 663 C CA . ASP A 1 91 ? -11.725 6.174 14.852 1.00 98.50 91 ASP A CA 1
ATOM 664 C C . ASP A 1 91 ? -11.773 5.863 13.356 1.00 98.50 91 ASP A C 1
ATOM 666 O O . ASP A 1 91 ? -10.809 6.133 12.640 1.00 98.50 91 ASP A O 1
ATOM 670 N N . VAL A 1 92 ? -12.923 5.404 12.857 1.00 98.75 92 VAL A N 1
ATOM 671 C CA . VAL A 1 92 ? -13.121 5.129 11.426 1.00 98.75 92 VAL A CA 1
ATOM 672 C C . VAL A 1 92 ? -12.995 6.407 10.591 1.00 98.75 92 VAL A C 1
ATOM 674 O O . VAL A 1 92 ? -12.315 6.419 9.565 1.00 98.75 92 VAL A O 1
ATOM 677 N N . GLN A 1 93 ? -13.586 7.518 11.044 1.00 98.62 93 GLN A N 1
ATOM 678 C CA . GLN A 1 93 ? -13.452 8.823 10.384 1.00 98.62 93 GLN A CA 1
ATOM 679 C C . GLN A 1 93 ? -12.003 9.314 10.326 1.00 98.62 93 GLN A C 1
ATOM 681 O O . GLN A 1 93 ? -11.586 9.884 9.315 1.00 98.62 93 GLN A O 1
ATOM 686 N N . ARG A 1 94 ? -11.234 9.128 11.406 1.00 98.50 94 ARG A N 1
ATOM 687 C CA . ARG A 1 94 ? -9.800 9.445 11.430 1.00 98.50 94 ARG A CA 1
ATOM 688 C C . ARG A 1 94 ? -9.037 8.552 10.463 1.00 98.50 94 ARG A C 1
ATOM 690 O O . ARG A 1 94 ? -8.259 9.073 9.675 1.00 98.50 94 ARG A O 1
ATOM 697 N N . GLY A 1 95 ? -9.326 7.255 10.463 1.00 98.69 95 GLY A N 1
ATOM 698 C CA . GLY A 1 95 ? -8.760 6.293 9.525 1.00 98.69 95 GLY A CA 1
ATOM 699 C C . GLY A 1 95 ? -8.943 6.702 8.066 1.00 98.69 95 GLY A C 1
ATOM 700 O O . GLY A 1 95 ? -7.965 6.834 7.339 1.00 98.69 95 GLY A O 1
ATOM 701 N N . LEU A 1 96 ? -10.181 6.997 7.653 1.00 98.81 96 LEU A N 1
ATOM 702 C CA . LEU A 1 96 ? -10.484 7.442 6.287 1.00 98.81 96 LEU A CA 1
ATOM 703 C C . LEU A 1 96 ? -9.758 8.742 5.915 1.00 98.81 96 LEU A C 1
ATOM 705 O O . LEU A 1 96 ? -9.325 8.906 4.775 1.00 98.81 96 LEU A O 1
ATOM 709 N N . ARG A 1 97 ? -9.621 9.669 6.870 1.00 98.44 97 ARG A N 1
ATOM 710 C CA . ARG A 1 97 ? -8.884 10.921 6.663 1.00 98.44 97 ARG A CA 1
ATOM 711 C C . ARG A 1 97 ? -7.401 10.661 6.421 1.00 98.44 97 ARG A C 1
ATOM 713 O O . ARG A 1 97 ? -6.871 11.205 5.462 1.00 98.44 97 ARG A O 1
ATOM 720 N N . TYR A 1 98 ? -6.777 9.811 7.236 1.00 98.19 98 TYR A N 1
ATOM 721 C CA . TYR A 1 98 ? -5.372 9.437 7.069 1.00 98.19 98 TYR A CA 1
ATOM 722 C C . TYR A 1 98 ? -5.124 8.687 5.765 1.00 98.19 98 TYR A C 1
ATOM 724 O O . TYR A 1 98 ? -4.168 9.004 5.068 1.00 98.19 98 TYR A O 1
ATOM 732 N N . VAL A 1 99 ? -6.013 7.762 5.385 1.00 98.62 99 VAL A N 1
ATOM 733 C CA . VAL A 1 99 ? -5.931 7.092 4.078 1.00 98.62 99 VAL A CA 1
ATOM 734 C C . VAL A 1 99 ? -5.913 8.126 2.954 1.00 98.62 99 VAL A C 1
ATOM 736 O O . VAL A 1 99 ? -5.061 8.064 2.073 1.00 98.62 99 VAL A O 1
ATOM 739 N N . ARG A 1 100 ? -6.825 9.103 2.990 1.00 98.19 100 ARG A N 1
ATOM 740 C CA . ARG A 1 100 ? -6.891 10.150 1.969 1.00 98.19 100 ARG A CA 1
ATOM 741 C C . ARG A 1 100 ? -5.636 11.022 1.937 1.00 98.19 100 ARG A C 1
ATOM 743 O O . ARG A 1 100 ? -5.096 11.236 0.859 1.00 98.19 100 ARG A O 1
ATOM 750 N N . GLU A 1 101 ? -5.188 11.496 3.093 1.00 97.94 101 GLU A N 1
ATOM 751 C CA . GLU A 1 101 ? -3.982 12.322 3.225 1.00 97.94 101 GLU A CA 1
ATOM 752 C C . GLU A 1 101 ? -2.746 11.586 2.693 1.00 97.94 101 GLU A C 1
ATOM 754 O O . GLU A 1 101 ? -2.005 12.128 1.877 1.00 97.94 101 GLU A O 1
ATOM 759 N N . PHE A 1 102 ? -2.565 10.314 3.061 1.00 98.19 102 PHE A N 1
ATOM 760 C CA . PHE A 1 102 ? -1.456 9.506 2.559 1.00 98.19 102 PHE A CA 1
ATOM 761 C C . PHE A 1 102 ? -1.496 9.371 1.032 1.00 98.19 102 PHE A C 1
ATOM 763 O O . PHE A 1 102 ? -0.491 9.593 0.355 1.00 98.19 102 PHE A O 1
ATOM 770 N N . VAL A 1 103 ? -2.664 9.019 0.484 1.00 97.75 103 VAL A N 1
ATOM 771 C CA . VAL A 1 103 ? -2.855 8.815 -0.959 1.00 97.75 103 VAL A CA 1
ATOM 772 C C . VAL A 1 103 ? -2.560 10.093 -1.748 1.00 97.75 103 VAL A C 1
ATOM 774 O O . VAL A 1 103 ? -1.906 10.022 -2.786 1.00 97.75 103 VAL A O 1
ATOM 777 N N . GLU A 1 104 ? -3.053 11.241 -1.282 1.00 95.75 104 GLU A N 1
ATOM 778 C CA . GLU A 1 104 ? -2.958 12.515 -2.006 1.00 95.75 104 GLU A CA 1
ATOM 779 C C . GLU A 1 104 ? -1.581 13.188 -1.829 1.00 95.75 104 GLU A C 1
ATOM 781 O O . GLU A 1 104 ? -1.101 13.838 -2.762 1.00 95.75 104 GLU A O 1
ATOM 786 N N . GLU A 1 105 ? -0.917 13.010 -0.680 1.00 96.12 105 GLU A N 1
ATOM 787 C CA . GLU A 1 105 ? 0.255 13.818 -0.304 1.00 96.12 105 GLU A CA 1
ATOM 788 C C . GLU A 1 105 ? 1.559 13.022 -0.129 1.00 96.12 105 GLU A C 1
ATOM 790 O O . GLU A 1 105 ? 2.645 13.560 -0.361 1.00 96.12 105 GLU A O 1
ATOM 795 N N . GLN A 1 106 ? 1.488 11.750 0.275 1.00 95.62 106 GLN A N 1
ATOM 796 C CA . GLN A 1 106 ? 2.672 11.002 0.728 1.00 95.62 106 GLN A CA 1
ATOM 797 C C . GLN A 1 106 ? 3.149 9.953 -0.277 1.00 95.62 106 GLN A C 1
ATOM 799 O O . GLN A 1 106 ? 4.357 9.753 -0.405 1.00 95.62 106 GLN A O 1
ATOM 804 N N . ALA A 1 107 ? 2.229 9.355 -1.036 1.00 93.88 107 ALA A N 1
ATOM 805 C CA . ALA A 1 107 ? 2.512 8.266 -1.964 1.00 93.88 107 ALA A CA 1
ATOM 806 C C . ALA A 1 107 ? 3.672 8.551 -2.939 1.00 93.88 107 ALA A C 1
ATOM 808 O O . ALA A 1 107 ? 3.779 9.630 -3.527 1.00 93.88 107 ALA A O 1
ATOM 809 N N . SER A 1 108 ? 4.517 7.545 -3.149 1.00 96.50 108 SER A N 1
ATOM 810 C CA . SER A 1 108 ? 5.672 7.577 -4.050 1.00 96.50 108 SER A CA 1
ATOM 811 C C . SER A 1 108 ? 5.344 6.975 -5.423 1.00 96.50 108 SER A C 1
ATOM 813 O O . SER A 1 108 ? 5.885 5.941 -5.821 1.00 96.50 108 SER A O 1
ATOM 815 N N . LEU A 1 109 ? 4.416 7.619 -6.136 1.00 96.38 109 LEU A N 1
ATOM 816 C CA . LEU A 1 109 ? 4.090 7.312 -7.531 1.00 96.38 109 LEU A CA 1
ATOM 817 C C . LEU A 1 109 ? 4.914 8.178 -8.481 1.00 96.38 109 LEU A C 1
ATOM 819 O O . LEU A 1 109 ? 5.037 9.386 -8.268 1.00 96.38 109 LEU A O 1
ATOM 823 N N . TYR A 1 110 ? 5.415 7.572 -9.554 1.00 97.25 110 TYR A N 1
ATOM 824 C CA . TYR A 1 110 ? 6.204 8.267 -10.567 1.00 97.25 110 TYR A CA 1
ATOM 825 C C . TYR A 1 110 ? 5.727 7.912 -11.966 1.00 97.25 110 TYR A C 1
ATOM 827 O O . TYR A 1 110 ? 5.437 6.750 -12.253 1.00 97.25 110 TYR A O 1
ATOM 835 N N . SER A 1 111 ? 5.655 8.915 -12.832 1.00 96.19 111 SER A N 1
ATOM 836 C CA . SER A 1 111 ? 5.284 8.734 -14.228 1.00 96.19 111 SER A CA 1
ATOM 837 C C . SER A 1 111 ? 6.398 8.048 -15.017 1.00 96.19 111 SER A C 1
ATOM 839 O O . SER A 1 111 ? 7.570 8.402 -14.886 1.00 96.19 111 SER A O 1
ATOM 841 N N . ILE A 1 112 ? 6.021 7.084 -15.854 1.00 95.12 112 ILE A N 1
ATOM 842 C CA . ILE A 1 112 ? 6.897 6.444 -16.850 1.00 95.12 112 ILE A CA 1
ATOM 843 C C . ILE A 1 112 ? 6.386 6.672 -18.277 1.00 95.12 112 ILE A C 1
ATOM 845 O O . ILE A 1 112 ? 6.647 5.896 -19.190 1.00 95.12 112 ILE A O 1
ATOM 849 N N . SER A 1 113 ? 5.591 7.725 -18.457 1.00 93.12 113 SER A N 1
ATOM 850 C CA . SER A 1 113 ? 5.001 8.112 -19.737 1.00 93.12 113 SER A CA 1
ATOM 851 C C . SER A 1 113 ? 4.940 9.634 -19.843 1.00 93.12 113 SER A C 1
ATOM 853 O O . SER A 1 113 ? 4.922 10.341 -18.839 1.00 93.12 113 SER A O 1
ATOM 855 N N . GLU A 1 114 ? 4.889 10.167 -21.059 1.00 90.62 114 GLU A N 1
ATOM 856 C CA . GLU A 1 114 ? 4.849 11.623 -21.261 1.00 90.62 114 GLU A CA 1
ATOM 857 C C . GLU A 1 114 ? 3.568 12.278 -20.721 1.00 90.62 114 GLU A C 1
ATOM 859 O O . GLU A 1 114 ? 3.589 13.428 -20.281 1.00 90.62 114 GLU A O 1
ATOM 864 N N . ASP A 1 115 ? 2.455 11.541 -20.729 1.00 90.06 115 ASP A N 1
ATOM 865 C CA . ASP A 1 115 ? 1.116 12.017 -20.371 1.00 90.06 115 ASP A CA 1
ATOM 866 C C . ASP A 1 115 ? 0.630 11.544 -18.989 1.00 90.06 115 ASP A C 1
ATOM 868 O O . ASP A 1 115 ? -0.549 11.698 -18.665 1.00 90.06 115 ASP A O 1
ATOM 872 N N . ASP A 1 116 ? 1.525 10.965 -18.184 1.00 90.12 116 ASP A N 1
ATOM 873 C CA . ASP A 1 116 ? 1.250 10.421 -16.847 1.00 90.12 116 ASP A CA 1
ATOM 874 C C . ASP A 1 116 ? 0.162 9.329 -16.822 1.00 90.12 116 ASP A C 1
ATOM 876 O O . ASP A 1 116 ? -0.452 9.052 -15.787 1.00 90.12 116 ASP A O 1
ATOM 880 N N . SER A 1 117 ? -0.074 8.675 -17.966 1.00 88.62 117 SER A N 1
ATOM 881 C CA . SER A 1 117 ? -1.035 7.575 -18.096 1.00 88.62 117 SER A CA 1
ATOM 882 C C . SER A 1 117 ? -0.512 6.245 -17.549 1.00 88.62 117 SER A C 1
ATOM 884 O O . SER A 1 117 ? -1.308 5.378 -17.174 1.00 88.62 117 SER A O 1
ATOM 886 N N . VAL A 1 118 ? 0.811 6.091 -17.472 1.00 91.31 118 VAL A N 1
ATOM 887 C CA . VAL A 1 118 ? 1.498 4.918 -16.931 1.00 91.31 118 VAL A CA 1
ATOM 888 C C . VAL A 1 118 ? 2.426 5.355 -15.805 1.00 91.31 118 VAL A C 1
ATOM 890 O O . VAL A 1 118 ? 3.233 6.271 -15.965 1.00 91.31 118 VAL A O 1
ATOM 893 N N . VAL A 1 119 ? 2.314 4.679 -14.661 1.00 94.56 119 VAL A N 1
ATOM 894 C CA . VAL A 1 119 ? 3.073 4.989 -13.447 1.00 94.56 119 VAL A CA 1
ATOM 895 C C . VAL A 1 119 ? 3.730 3.739 -12.870 1.00 94.56 119 VAL A C 1
ATOM 897 O O . VAL A 1 119 ? 3.202 2.633 -13.002 1.00 94.56 119 VAL A O 1
ATOM 900 N N . LEU A 1 120 ? 4.853 3.935 -12.186 1.00 96.19 120 LEU A N 1
ATOM 901 C CA . LEU A 1 120 ? 5.409 2.978 -11.233 1.00 96.19 120 LEU A CA 1
ATOM 902 C C . LEU A 1 120 ? 5.117 3.446 -9.803 1.00 96.19 120 LEU A C 1
ATOM 904 O O . LEU A 1 120 ? 4.983 4.644 -9.536 1.00 96.19 120 LEU A O 1
ATOM 908 N N . TYR A 1 121 ? 5.060 2.499 -8.874 1.00 97.94 121 TYR A N 1
ATOM 909 C CA . TYR A 1 121 ? 4.979 2.736 -7.439 1.00 97.94 121 TYR A CA 1
ATOM 910 C C . TYR A 1 121 ? 6.233 2.188 -6.759 1.00 97.94 121 TYR A C 1
ATOM 912 O O . TYR A 1 121 ? 6.551 1.008 -6.899 1.00 97.94 121 TYR A O 1
ATOM 920 N N . SER A 1 122 ? 6.946 3.049 -6.034 1.00 97.94 122 SER A N 1
ATOM 921 C CA . SER A 1 122 ? 8.182 2.680 -5.340 1.00 97.94 122 SER A CA 1
ATOM 922 C C . SER A 1 122 ? 8.224 3.337 -3.966 1.00 97.94 122 SER A C 1
ATOM 924 O O . SER A 1 122 ? 8.613 4.497 -3.829 1.00 97.94 122 SER A O 1
ATOM 926 N N . GLU A 1 123 ? 7.768 2.610 -2.947 1.00 98.31 123 GLU A N 1
ATOM 927 C CA . GLU A 1 123 ? 7.539 3.156 -1.610 1.00 98.31 123 GLU A CA 1
ATOM 928 C C . GLU A 1 123 ? 8.426 2.497 -0.558 1.00 98.31 123 GLU A C 1
ATOM 930 O O . GLU A 1 123 ? 8.349 1.293 -0.324 1.00 98.31 123 GLU A O 1
ATOM 935 N N . CYS A 1 124 ? 9.210 3.306 0.154 1.00 98.12 124 CYS A N 1
ATOM 936 C CA . CYS A 1 124 ? 9.921 2.868 1.350 1.00 98.12 124 CYS A CA 1
ATOM 937 C C . CYS A 1 124 ? 9.048 3.112 2.589 1.00 98.12 124 CYS A C 1
ATOM 939 O O . CYS A 1 124 ? 9.036 4.206 3.163 1.00 98.12 124 CYS A O 1
ATOM 941 N N . VAL A 1 125 ? 8.388 2.067 3.082 1.00 98.25 125 VAL A N 1
ATOM 942 C CA . VAL A 1 125 ? 7.612 2.128 4.322 1.00 98.25 125 VAL A CA 1
ATOM 943 C C . VAL A 1 125 ? 8.559 1.969 5.508 1.00 98.25 125 VAL A C 1
ATOM 945 O O . VAL A 1 125 ? 8.983 0.871 5.861 1.00 98.25 125 VAL A O 1
ATOM 948 N N . SER A 1 126 ? 8.899 3.090 6.146 1.00 97.38 126 SER A N 1
ATOM 949 C CA . SER A 1 126 ? 9.873 3.114 7.250 1.00 97.38 126 SER A CA 1
ATOM 950 C C . SER A 1 126 ? 9.496 2.229 8.439 1.00 97.38 126 SER A C 1
ATOM 952 O O . SER A 1 126 ? 10.370 1.624 9.057 1.00 97.38 126 SER A O 1
ATOM 954 N N . LYS A 1 127 ? 8.204 2.171 8.768 1.00 98.12 127 LYS A N 1
ATOM 955 C CA . LYS A 1 127 ? 7.639 1.352 9.840 1.00 98.12 127 LYS A CA 1
ATOM 956 C C . LYS A 1 127 ? 6.255 0.899 9.417 1.00 98.12 127 LYS A C 1
ATOM 958 O O . LYS A 1 127 ? 5.354 1.738 9.310 1.00 98.12 127 LYS A O 1
ATOM 963 N N . ILE A 1 128 ? 6.095 -0.397 9.195 1.00 98.69 128 ILE A N 1
ATOM 964 C CA . ILE A 1 128 ? 4.792 -0.986 8.895 1.00 98.69 128 ILE A CA 1
ATOM 965 C C . ILE A 1 128 ? 3.851 -0.890 10.099 1.00 98.69 128 ILE A C 1
ATOM 967 O O . ILE A 1 128 ? 4.272 -0.951 11.261 1.00 98.69 128 ILE A O 1
ATOM 971 N N . GLY A 1 129 ? 2.573 -0.715 9.801 1.00 98.56 129 GLY A N 1
ATOM 972 C CA . GLY A 1 129 ? 1.470 -0.779 10.737 1.00 98.56 129 GLY A CA 1
ATOM 973 C C . GLY A 1 129 ? 1.072 -2.214 11.069 1.00 98.56 129 GLY A C 1
ATOM 974 O O . GLY A 1 129 ? 1.812 -3.178 10.858 1.00 98.56 129 GLY A O 1
ATOM 975 N N . ARG A 1 130 ? -0.113 -2.348 11.666 1.00 98.38 130 ARG A N 1
ATOM 976 C CA . ARG A 1 130 ? -0.637 -3.639 12.130 1.00 98.38 130 ARG A CA 1
ATOM 977 C C . ARG A 1 130 ? -1.070 -4.531 10.972 1.00 98.38 130 ARG A C 1
ATOM 979 O O . ARG A 1 130 ? -0.924 -5.750 11.064 1.00 98.38 130 ARG A O 1
ATOM 986 N N . TYR A 1 131 ? -1.583 -3.936 9.895 1.00 98.50 131 TYR A N 1
ATOM 987 C CA . TYR A 1 131 ? -2.120 -4.690 8.767 1.00 98.50 131 TYR A CA 1
ATOM 988 C C . TYR A 1 131 ? -1.013 -5.451 8.036 1.00 98.50 131 TYR A C 1
ATOM 990 O O . TYR A 1 131 ? -1.095 -6.671 7.920 1.00 98.50 131 TYR A O 1
ATOM 998 N N . PHE A 1 132 ? 0.056 -4.774 7.620 1.00 98.62 132 PHE A N 1
ATOM 999 C CA . PHE A 1 132 ? 1.183 -5.414 6.944 1.00 98.62 13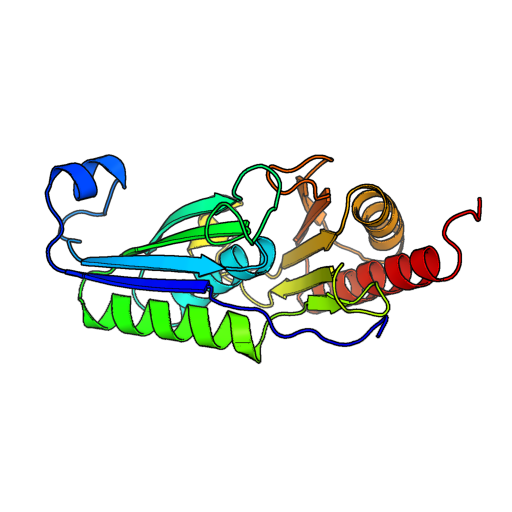2 PHE A CA 1
ATOM 1000 C C . PHE A 1 132 ? 1.983 -6.334 7.859 1.00 98.62 132 PHE A C 1
ATOM 1002 O O . PHE A 1 132 ? 2.401 -7.399 7.412 1.00 98.62 132 PHE A O 1
ATOM 1009 N N . ALA A 1 133 ? 2.147 -5.985 9.140 1.00 98.50 133 ALA A N 1
ATOM 1010 C CA . ALA A 1 133 ? 2.789 -6.876 10.106 1.00 98.50 133 ALA A CA 1
ATOM 1011 C C . ALA A 1 133 ? 2.086 -8.242 10.157 1.00 98.50 133 ALA A C 1
ATOM 1013 O O . ALA A 1 133 ? 2.731 -9.286 10.066 1.00 98.50 133 ALA A O 1
ATOM 1014 N N . LYS A 1 134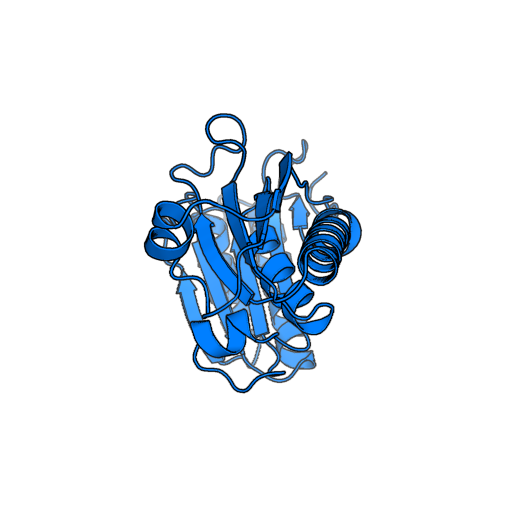 ? 0.748 -8.234 10.215 1.00 97.88 134 LYS A N 1
ATOM 1015 C CA . LYS A 1 134 ? -0.072 -9.449 10.177 1.00 97.88 134 LYS A CA 1
ATOM 1016 C C . LYS A 1 134 ? -0.047 -10.122 8.801 1.00 97.88 134 LYS A C 1
ATOM 1018 O O . LYS A 1 134 ? 0.159 -11.329 8.732 1.00 97.88 134 LYS A O 1
ATOM 1023 N N . ALA A 1 135 ? -0.269 -9.365 7.725 1.00 97.44 135 ALA A N 1
ATOM 1024 C CA . ALA A 1 135 ? -0.416 -9.900 6.370 1.00 97.44 135 ALA A CA 1
ATOM 1025 C C . ALA A 1 135 ? 0.865 -10.566 5.849 1.00 97.44 135 ALA A C 1
ATOM 1027 O O . ALA A 1 135 ? 0.788 -11.587 5.172 1.00 97.44 135 ALA A O 1
ATOM 1028 N N . TYR A 1 136 ? 2.028 -10.017 6.201 1.00 97.50 136 TYR A N 1
ATOM 1029 C CA . TYR A 1 136 ? 3.329 -10.495 5.732 1.00 97.50 136 TYR A CA 1
ATOM 1030 C C . TYR A 1 136 ? 4.142 -11.218 6.807 1.00 97.50 136 TYR A C 1
ATOM 1032 O O . TYR A 1 136 ? 5.297 -11.561 6.572 1.00 97.50 136 TYR A O 1
ATOM 1040 N N . ASN A 1 137 ? 3.549 -11.464 7.981 1.00 97.75 137 ASN A N 1
ATOM 1041 C CA . ASN A 1 137 ? 4.201 -12.124 9.112 1.00 97.75 137 ASN A CA 1
ATOM 1042 C C . ASN A 1 137 ? 5.553 -11.476 9.482 1.00 97.75 137 ASN A C 1
ATOM 1044 O O . ASN A 1 137 ? 6.563 -12.151 9.690 1.00 97.75 137 ASN A O 1
ATOM 1048 N N . LEU A 1 138 ? 5.560 -10.146 9.552 1.00 98.19 138 LEU A N 1
ATOM 1049 C CA . LEU A 1 138 ? 6.715 -9.343 9.942 1.00 98.19 138 LEU A CA 1
ATOM 1050 C C . LEU A 1 138 ? 6.482 -8.726 11.326 1.00 98.19 138 LEU A C 1
ATOM 1052 O O . LEU A 1 138 ? 5.342 -8.401 11.671 1.00 98.19 138 LEU A O 1
ATOM 1056 N N . PRO A 1 139 ? 7.541 -8.499 12.123 1.00 98.31 139 PRO A N 1
ATOM 1057 C CA . PRO A 1 139 ? 7.419 -7.711 13.341 1.00 98.31 139 PRO A CA 1
ATOM 1058 C C . PRO A 1 139 ? 6.790 -6.342 13.052 1.00 98.31 139 PRO A C 1
ATOM 1060 O O . PRO A 1 139 ? 7.176 -5.644 12.113 1.00 98.31 139 PRO A O 1
ATOM 1063 N N . GLN A 1 140 ? 5.821 -5.934 13.872 1.00 97.50 140 GLN A N 1
ATOM 1064 C CA . GLN A 1 140 ? 5.229 -4.606 13.736 1.00 97.50 140 GLN A CA 1
ATOM 1065 C C . GLN A 1 140 ? 6.313 -3.527 13.863 1.00 97.50 140 GLN A C 1
ATOM 1067 O O . GLN A 1 140 ? 7.125 -3.549 14.789 1.00 97.50 140 GLN A O 1
ATOM 1072 N N . GLY A 1 141 ? 6.308 -2.569 12.935 1.00 97.62 141 GLY A N 1
ATOM 1073 C CA . GLY A 1 141 ? 7.318 -1.519 12.857 1.00 97.62 141 GLY A CA 1
ATOM 1074 C C . GLY A 1 141 ? 8.583 -1.879 12.074 1.00 97.62 141 GLY A C 1
ATOM 1075 O O . GLY A 1 141 ? 9.452 -1.013 11.973 1.00 97.62 141 GLY A O 1
ATOM 1076 N N . SER A 1 142 ? 8.688 -3.082 11.494 1.00 98.50 142 SER A N 1
ATOM 1077 C CA . SER A 1 142 ? 9.706 -3.389 10.477 1.00 98.50 142 SER A CA 1
ATOM 1078 C C . SER A 1 142 ? 9.647 -2.404 9.305 1.00 98.50 142 SER A C 1
ATOM 1080 O O . SER A 1 142 ? 8.585 -1.859 8.993 1.00 98.50 142 SER A O 1
ATOM 1082 N N . SER A 1 143 ? 10.785 -2.181 8.650 1.00 98.69 143 SER A N 1
ATOM 1083 C CA . SER A 1 143 ? 10.837 -1.430 7.396 1.00 98.69 143 SER A CA 1
ATOM 1084 C C . SER A 1 143 ? 10.635 -2.372 6.216 1.00 98.69 143 SER A C 1
ATOM 1086 O O . SER A 1 143 ? 11.195 -3.465 6.202 1.00 98.69 143 SER A O 1
ATOM 1088 N N . ILE A 1 144 ? 9.867 -1.928 5.226 1.00 98.75 144 ILE A N 1
ATOM 1089 C CA . ILE A 1 144 ? 9.736 -2.624 3.946 1.00 98.75 144 ILE A CA 1
ATOM 1090 C C . ILE A 1 144 ? 9.910 -1.642 2.792 1.00 98.75 144 ILE A C 1
ATOM 1092 O O . ILE A 1 144 ? 9.731 -0.431 2.950 1.00 98.75 144 ILE A O 1
ATOM 1096 N N . VAL A 1 145 ? 10.186 -2.180 1.615 1.00 98.56 145 VAL A N 1
ATOM 1097 C CA . VAL A 1 145 ? 9.977 -1.496 0.345 1.00 98.56 145 VAL A CA 1
ATOM 1098 C C . VAL A 1 145 ? 8.858 -2.203 -0.418 1.00 98.56 145 VAL A C 1
ATOM 1100 O O . VAL A 1 145 ? 8.854 -3.429 -0.512 1.00 98.56 145 VAL A O 1
ATOM 1103 N N . TYR A 1 146 ? 7.890 -1.433 -0.912 1.00 98.56 146 TYR A N 1
ATOM 1104 C CA . TYR A 1 146 ? 6.756 -1.907 -1.702 1.00 98.56 146 TYR A CA 1
ATOM 1105 C C . TYR A 1 146 ? 6.916 -1.388 -3.131 1.00 98.56 146 TYR A C 1
ATOM 1107 O O . TYR A 1 146 ? 6.867 -0.180 -3.368 1.00 98.56 146 TYR A O 1
ATOM 1115 N N . LEU A 1 147 ? 7.103 -2.310 -4.074 1.00 98.44 147 LEU A N 1
ATOM 1116 C CA . LEU A 1 147 ? 7.425 -2.018 -5.467 1.00 98.44 147 LEU A CA 1
ATOM 1117 C C . LEU A 1 147 ? 6.346 -2.581 -6.389 1.00 98.44 147 LEU A C 1
ATOM 1119 O O . LEU A 1 147 ? 6.005 -3.760 -6.281 1.00 98.44 147 LEU A O 1
ATOM 1123 N N . LEU A 1 148 ? 5.828 -1.761 -7.303 1.00 97.62 148 LEU A N 1
ATOM 1124 C CA . LEU A 1 148 ? 4.938 -2.179 -8.388 1.00 97.62 148 LEU A CA 1
ATOM 1125 C C . LEU A 1 148 ? 5.233 -1.376 -9.656 1.00 97.62 148 LEU A C 1
ATOM 1127 O O . LEU A 1 148 ? 5.414 -0.163 -9.608 1.00 97.62 148 LEU A O 1
ATOM 1131 N N . ALA A 1 149 ? 5.206 -2.038 -10.805 1.00 96.88 149 ALA A N 1
ATOM 1132 C CA . ALA A 1 149 ? 5.267 -1.404 -12.119 1.00 96.88 149 ALA A CA 1
ATOM 1133 C C . ALA A 1 149 ? 4.526 -2.270 -13.156 1.00 96.88 149 ALA A C 1
ATOM 1135 O O . ALA A 1 149 ? 4.146 -3.408 -12.848 1.00 96.88 149 ALA A O 1
ATOM 1136 N N . PRO A 1 150 ? 4.288 -1.779 -14.388 1.00 94.31 150 PRO A N 1
ATOM 1137 C CA . PRO A 1 150 ? 3.753 -2.628 -15.447 1.00 94.31 150 PRO A CA 1
ATOM 1138 C C . PRO A 1 150 ? 4.659 -3.836 -15.702 1.00 94.31 150 PRO A C 1
ATOM 1140 O O . PRO A 1 150 ? 5.864 -3.770 -15.480 1.00 94.31 150 PRO A O 1
ATOM 1143 N N . ALA A 1 151 ? 4.065 -4.932 -16.176 1.00 91.69 151 ALA A N 1
ATOM 1144 C CA . ALA A 1 151 ? 4.656 -6.271 -16.190 1.00 91.69 151 ALA A CA 1
ATOM 1145 C C . ALA A 1 151 ? 6.165 -6.340 -16.502 1.00 91.69 151 ALA A C 1
ATOM 1147 O O . ALA A 1 151 ? 6.924 -6.828 -15.670 1.00 91.69 151 ALA A O 1
ATOM 1148 N N . ILE A 1 152 ? 6.601 -5.847 -17.668 1.00 92.50 152 ILE A N 1
ATOM 1149 C CA . ILE A 1 152 ? 8.007 -5.949 -18.094 1.00 92.50 152 ILE A CA 1
ATOM 1150 C C . ILE A 1 152 ? 8.943 -5.113 -17.211 1.00 92.50 152 ILE A C 1
ATOM 1152 O O . ILE A 1 152 ? 9.949 -5.629 -16.731 1.00 92.50 152 ILE A O 1
ATOM 1156 N N . TYR A 1 153 ? 8.557 -3.870 -16.914 1.00 95.38 153 TYR A N 1
ATOM 1157 C CA . TYR A 1 153 ? 9.317 -2.959 -16.060 1.00 95.38 153 TYR A CA 1
ATOM 1158 C C . TYR A 1 153 ? 9.423 -3.484 -14.629 1.00 95.38 153 TYR A C 1
ATOM 1160 O O . TYR A 1 153 ? 10.467 -3.367 -14.004 1.00 95.38 153 TYR A O 1
ATOM 1168 N N . GLY A 1 154 ? 8.357 -4.097 -14.107 1.00 96.06 154 GLY A N 1
ATOM 1169 C CA . GLY A 1 154 ? 8.357 -4.659 -12.759 1.00 96.06 154 GLY A CA 1
ATOM 1170 C C . GLY A 1 154 ? 9.276 -5.871 -12.619 1.00 96.06 154 GLY A C 1
ATOM 1171 O O . GLY A 1 154 ? 9.907 -6.018 -11.578 1.00 96.06 154 GLY A O 1
ATOM 1172 N N . VAL A 1 155 ? 9.373 -6.723 -13.647 1.00 95.44 155 VAL A N 1
ATOM 1173 C CA . VAL A 1 155 ? 10.317 -7.852 -13.647 1.00 95.44 155 VAL A CA 1
ATOM 1174 C C . VAL A 1 155 ? 11.754 -7.340 -13.733 1.00 95.44 155 VAL A C 1
ATOM 1176 O O . VAL A 1 155 ? 12.548 -7.658 -12.853 1.00 95.44 155 VAL A O 1
ATOM 1179 N N . ALA A 1 156 ? 12.064 -6.525 -14.746 1.00 94.19 156 ALA A N 1
ATOM 1180 C CA . ALA A 1 156 ? 13.419 -6.022 -14.978 1.00 94.19 156 ALA A CA 1
ATOM 1181 C C . ALA A 1 156 ? 13.914 -5.143 -13.819 1.00 94.19 156 ALA A C 1
ATOM 1183 O O . ALA A 1 156 ? 15.006 -5.343 -13.301 1.00 94.19 156 ALA A O 1
ATOM 1184 N N . GLY A 1 157 ? 13.066 -4.233 -13.331 1.00 96.12 157 GLY A N 1
ATOM 1185 C CA . GLY A 1 157 ? 13.410 -3.357 -12.217 1.00 96.12 157 GLY A CA 1
ATOM 1186 C C . GLY A 1 157 ? 13.653 -4.107 -10.907 1.00 96.12 157 GLY A C 1
ATOM 1187 O O . GLY A 1 157 ? 14.470 -3.661 -10.107 1.00 96.12 157 GLY A O 1
ATOM 1188 N N . ILE A 1 158 ? 12.961 -5.228 -10.655 1.00 97.12 158 ILE A N 1
ATOM 1189 C CA . ILE A 1 158 ? 13.229 -6.050 -9.463 1.00 97.12 158 ILE A CA 1
ATOM 1190 C C . ILE A 1 158 ? 14.575 -6.748 -9.570 1.00 97.12 158 ILE A C 1
ATOM 1192 O O . ILE A 1 158 ? 15.321 -6.704 -8.597 1.00 97.12 158 ILE A O 1
ATOM 1196 N N . ASP A 1 159 ? 14.853 -7.380 -10.711 1.00 95.44 159 ASP A N 1
ATOM 1197 C CA . ASP A 1 159 ? 16.109 -8.095 -10.960 1.00 95.44 159 ASP A CA 1
ATOM 1198 C C . ASP A 1 159 ? 17.304 -7.166 -10.714 1.00 95.44 159 ASP A C 1
ATOM 1200 O O . ASP A 1 159 ? 18.130 -7.416 -9.834 1.00 95.44 159 ASP A O 1
ATOM 1204 N N . GLU A 1 160 ? 17.285 -5.998 -11.357 1.00 94.50 160 GLU A N 1
ATOM 1205 C CA . GLU A 1 160 ? 18.331 -4.994 -11.206 1.00 94.50 160 GLU A CA 1
ATOM 1206 C C . GLU A 1 160 ? 18.415 -4.442 -9.776 1.00 94.50 160 GLU A C 1
ATOM 1208 O O . GLU A 1 160 ? 19.495 -4.352 -9.198 1.00 94.50 160 GLU A O 1
ATOM 1213 N N . MET A 1 161 ? 17.279 -4.126 -9.144 1.00 95.94 161 MET A N 1
ATOM 1214 C CA . MET A 1 161 ? 17.269 -3.640 -7.760 1.00 95.94 161 MET A CA 1
ATOM 1215 C C . MET A 1 161 ? 17.911 -4.638 -6.791 1.00 95.94 161 MET A C 1
ATOM 1217 O O . MET A 1 161 ? 18.645 -4.221 -5.890 1.00 95.94 161 MET A O 1
ATOM 1221 N N . THR A 1 162 ? 17.668 -5.941 -6.971 1.00 93.00 162 THR A N 1
ATOM 1222 C CA . THR A 1 162 ? 18.223 -6.974 -6.085 1.00 93.00 162 THR A CA 1
ATOM 1223 C C . THR A 1 162 ? 19.736 -7.143 -6.201 1.00 93.00 162 THR A C 1
ATOM 1225 O O . THR A 1 162 ? 20.356 -7.601 -5.243 1.00 93.00 162 THR A O 1
ATOM 1228 N N . ASP A 1 163 ? 20.348 -6.703 -7.301 1.00 90.12 163 ASP A N 1
ATOM 1229 C CA . ASP A 1 163 ? 21.807 -6.692 -7.447 1.00 90.12 163 ASP A CA 1
ATOM 1230 C C . ASP A 1 163 ? 22.473 -5.548 -6.662 1.00 90.12 163 ASP A C 1
ATOM 1232 O O . ASP A 1 163 ? 23.644 -5.644 -6.277 1.00 90.12 163 ASP A O 1
ATOM 1236 N N . TYR A 1 164 ? 21.735 -4.466 -6.387 1.00 84.94 164 TYR A N 1
ATOM 1237 C CA . TYR A 1 164 ? 22.275 -3.242 -5.782 1.00 84.94 164 TYR A CA 1
ATOM 1238 C C . TYR A 1 164 ? 21.778 -2.955 -4.362 1.00 84.94 164 TYR A C 1
ATOM 1240 O O . TYR A 1 164 ? 22.381 -2.134 -3.660 1.00 84.94 164 TYR A O 1
ATOM 1248 N N . ALA A 1 165 ? 20.704 -3.607 -3.912 1.00 88.81 165 ALA A N 1
ATOM 1249 C CA . ALA A 1 165 ? 20.130 -3.398 -2.591 1.00 88.81 165 ALA A CA 1
ATOM 1250 C C . ALA A 1 165 ? 20.175 -4.660 -1.721 1.00 88.81 165 ALA A C 1
ATOM 1252 O O . ALA A 1 165 ? 19.655 -5.713 -2.068 1.00 88.81 165 ALA A O 1
ATOM 1253 N N . ASP A 1 166 ? 20.740 -4.510 -0.523 1.00 94.94 166 ASP A N 1
ATOM 1254 C CA . ASP A 1 166 ? 20.785 -5.551 0.507 1.00 94.94 166 ASP A CA 1
ATOM 1255 C C . ASP A 1 166 ? 19.431 -5.634 1.238 1.00 94.94 166 ASP A C 1
ATOM 1257 O O . ASP A 1 166 ? 19.254 -5.091 2.333 1.00 94.94 166 ASP A O 1
ATOM 1261 N N . VAL A 1 167 ? 18.439 -6.224 0.566 1.00 97.75 167 VAL A N 1
ATOM 1262 C CA . VAL A 1 167 ? 17.072 -6.440 1.061 1.00 97.75 167 VAL A CA 1
ATOM 1263 C C . VAL A 1 167 ? 16.639 -7.891 0.858 1.00 97.75 167 VAL A C 1
ATOM 1265 O O . VAL A 1 167 ? 17.029 -8.554 -0.098 1.00 97.75 167 VAL A O 1
ATOM 1268 N N . GLU A 1 168 ? 15.787 -8.389 1.748 1.00 97.88 168 GLU A N 1
ATOM 1269 C CA . GLU A 1 168 ? 15.267 -9.755 1.693 1.00 97.88 168 GLU A CA 1
ATOM 1270 C C . GLU A 1 168 ? 13.857 -9.777 1.101 1.00 97.88 168 GLU A C 1
ATOM 1272 O O . GLU A 1 168 ? 12.999 -8.981 1.485 1.00 97.88 168 GLU A O 1
ATOM 1277 N N . LEU A 1 169 ? 13.588 -10.714 0.191 1.00 98.00 169 LEU A N 1
ATOM 1278 C CA . LEU A 1 169 ? 12.260 -10.895 -0.389 1.00 98.00 169 LEU A CA 1
ATOM 1279 C C . LEU A 1 169 ? 11.253 -11.360 0.675 1.00 98.00 169 LEU A C 1
ATOM 1281 O O . LEU A 1 169 ? 11.414 -12.419 1.277 1.00 98.00 169 LEU A O 1
ATOM 1285 N N . VAL A 1 170 ? 10.170 -10.600 0.837 1.00 98.38 170 VAL A N 1
ATOM 1286 C CA . VAL A 1 170 ? 9.018 -10.953 1.684 1.00 98.38 170 VAL A CA 1
ATOM 1287 C C . VAL A 1 170 ? 7.937 -11.607 0.835 1.00 98.38 170 VAL A C 1
ATOM 1289 O O . VAL A 1 170 ? 7.426 -12.675 1.167 1.00 98.38 170 VAL A O 1
ATOM 1292 N N . GLN A 1 171 ? 7.588 -10.967 -0.281 1.00 97.94 171 GLN A N 1
ATOM 1293 C CA . GLN A 1 171 ? 6.582 -11.472 -1.201 1.00 97.94 171 GLN A CA 1
ATOM 1294 C C . GLN A 1 171 ? 6.876 -10.996 -2.615 1.00 97.94 171 GLN A C 1
ATOM 1296 O O . GLN A 1 171 ? 7.017 -9.802 -2.856 1.00 97.94 171 GLN A O 1
ATOM 1301 N N . TYR A 1 172 ? 6.924 -11.930 -3.559 1.00 97.38 172 TYR A N 1
ATOM 1302 C CA . TYR A 1 172 ? 7.030 -11.606 -4.974 1.00 97.38 172 TYR A CA 1
ATOM 1303 C C . TYR A 1 172 ? 5.640 -11.568 -5.611 1.00 97.38 172 TYR A C 1
ATOM 1305 O O . TYR A 1 172 ? 4.846 -12.498 -5.453 1.00 97.38 172 TYR A O 1
ATOM 1313 N N . PHE A 1 173 ? 5.352 -10.499 -6.346 1.00 96.06 173 PHE A N 1
ATOM 1314 C CA . PHE A 1 173 ? 4.136 -10.327 -7.132 1.00 96.06 173 PHE A CA 1
ATOM 1315 C C . PHE A 1 173 ? 4.452 -10.596 -8.604 1.00 96.06 173 PHE A C 1
ATOM 1317 O O . PHE A 1 173 ? 4.592 -9.671 -9.404 1.00 96.06 173 PHE A O 1
ATOM 1324 N N . GLY A 1 174 ? 4.594 -11.877 -8.951 1.00 91.69 174 GLY A N 1
ATOM 1325 C CA . GLY A 1 174 ? 4.839 -12.295 -10.331 1.00 91.69 174 GLY A CA 1
ATOM 1326 C C . GLY A 1 174 ? 3.729 -11.840 -11.282 1.00 91.69 174 GLY A C 1
ATOM 1327 O O . GLY A 1 174 ? 2.560 -11.754 -10.902 1.00 91.69 174 GLY A O 1
ATOM 1328 N N . SER A 1 175 ? 4.099 -11.544 -12.527 1.00 86.75 175 SER A N 1
ATOM 1329 C CA . SER A 1 175 ? 3.145 -11.045 -13.515 1.00 86.75 175 SER A CA 1
ATOM 1330 C C . SER A 1 175 ? 2.204 -12.148 -14.039 1.00 86.75 175 SER A C 1
ATOM 1332 O O . SER A 1 175 ? 2.685 -13.237 -14.368 1.00 86.75 175 SER A O 1
ATOM 1334 N N . PRO A 1 176 ? 0.894 -11.878 -14.209 1.00 89.12 176 PRO A N 1
ATOM 1335 C CA . PRO A 1 176 ? 0.187 -10.655 -13.826 1.00 89.12 176 PRO A CA 1
ATOM 1336 C C . PRO A 1 176 ? -0.402 -10.724 -12.406 1.00 89.12 176 PRO A C 1
ATOM 1338 O O . PRO A 1 176 ? -1.002 -11.726 -12.010 1.00 89.12 176 PRO A O 1
ATOM 1341 N N . THR A 1 177 ? -0.345 -9.607 -11.675 1.00 93.06 177 THR A N 1
ATOM 1342 C CA . THR A 1 177 ? -1.258 -9.363 -10.543 1.00 93.06 177 THR A CA 1
ATOM 1343 C C . THR A 1 177 ? -2.696 -9.160 -11.043 1.00 93.06 177 THR A C 1
ATOM 1345 O O . THR A 1 177 ? -2.939 -9.009 -12.242 1.00 93.06 177 THR A O 1
ATOM 1348 N N . HIS A 1 178 ? -3.679 -9.066 -10.136 1.00 90.62 178 HIS A N 1
ATOM 1349 C CA . HIS A 1 178 ? -5.057 -8.712 -10.515 1.00 90.62 178 HIS A CA 1
ATOM 1350 C C . HIS A 1 178 ? -5.146 -7.393 -11.304 1.00 90.62 178 HIS A C 1
ATOM 1352 O O . HIS A 1 178 ? -6.012 -7.259 -12.166 1.00 90.62 178 HIS A O 1
ATOM 1358 N N . SER A 1 179 ? -4.235 -6.449 -11.055 1.00 90.62 179 SER A N 1
ATOM 1359 C CA . SER A 1 179 ? -4.142 -5.151 -11.726 1.00 90.62 179 SER A CA 1
ATOM 1360 C C . SER A 1 179 ? -3.247 -5.148 -12.977 1.00 90.62 179 SER A C 1
ATOM 1362 O O . SER A 1 179 ? -2.996 -4.082 -13.530 1.00 90.62 179 SER A O 1
ATOM 1364 N N . ASN A 1 180 ? -2.812 -6.321 -13.465 1.00 91.69 180 ASN A N 1
ATOM 1365 C CA . ASN A 1 180 ? -1.871 -6.493 -14.586 1.00 91.69 180 ASN A CA 1
ATOM 1366 C C . ASN A 1 180 ? -0.481 -5.872 -14.350 1.00 91.69 180 ASN A C 1
ATOM 1368 O O . ASN A 1 180 ? 0.217 -5.499 -15.296 1.00 91.69 180 ASN A O 1
ATOM 1372 N N . LEU A 1 181 ? -0.074 -5.768 -13.087 1.00 94.44 181 LEU A N 1
ATOM 1373 C CA . LEU A 1 181 ? 1.240 -5.276 -12.685 1.00 94.44 181 LEU A CA 1
ATOM 1374 C C . LEU A 1 181 ? 2.192 -6.446 -12.388 1.00 94.44 181 LEU A C 1
ATOM 1376 O O . LEU A 1 181 ? 1.832 -7.624 -12.491 1.00 94.44 181 LEU A O 1
ATOM 1380 N N . CYS A 1 182 ? 3.424 -6.096 -12.039 1.00 96.81 182 CYS A N 1
ATOM 1381 C CA . CYS A 1 182 ? 4.430 -6.960 -11.436 1.00 96.81 182 CYS A CA 1
ATOM 1382 C C . CYS A 1 182 ? 5.135 -6.177 -10.327 1.00 96.81 182 CYS A C 1
ATOM 1384 O O . CYS A 1 182 ? 5.201 -4.946 -10.378 1.00 96.81 182 CYS A O 1
ATOM 1386 N N . GLY A 1 183 ? 5.656 -6.867 -9.319 1.00 97.19 183 GLY A N 1
ATOM 1387 C CA . GLY A 1 183 ? 6.282 -6.192 -8.197 1.00 97.19 183 GLY A CA 1
ATOM 1388 C C . GLY A 1 183 ? 6.723 -7.114 -7.075 1.00 97.19 183 GLY A C 1
ATOM 1389 O O . GLY A 1 183 ? 6.853 -8.325 -7.243 1.00 97.19 183 GLY A O 1
ATOM 1390 N N . GLY A 1 184 ? 6.938 -6.526 -5.907 1.00 97.75 184 GLY A N 1
ATOM 1391 C CA . GLY A 1 184 ? 7.267 -7.275 -4.711 1.00 97.75 184 GLY A CA 1
ATOM 1392 C C . GLY A 1 184 ? 7.357 -6.403 -3.471 1.00 97.75 184 GLY A C 1
ATOM 1393 O O . GLY A 1 184 ? 7.378 -5.173 -3.535 1.00 97.75 184 GLY A O 1
ATOM 1394 N N . ILE A 1 185 ? 7.421 -7.083 -2.336 1.00 98.56 185 ILE A N 1
ATOM 1395 C CA . ILE A 1 185 ? 7.741 -6.507 -1.041 1.00 98.56 185 ILE A CA 1
ATOM 1396 C C . ILE A 1 185 ? 9.046 -7.118 -0.573 1.00 98.56 185 ILE A C 1
ATOM 1398 O O . ILE A 1 185 ? 9.200 -8.342 -0.570 1.00 98.56 185 ILE A O 1
ATOM 1402 N N . PHE A 1 186 ? 9.953 -6.255 -0.136 1.00 98.62 186 PHE A N 1
ATOM 1403 C CA . PHE A 1 186 ? 11.230 -6.643 0.443 1.00 98.62 186 PHE A CA 1
ATOM 1404 C C . PHE A 1 186 ? 11.403 -5.967 1.803 1.00 98.62 186 PHE A C 1
ATOM 1406 O O . PHE A 1 186 ? 10.813 -4.917 2.056 1.00 98.62 186 PHE A O 1
ATOM 1413 N N . THR A 1 187 ? 12.190 -6.567 2.689 1.00 98.69 187 THR A N 1
ATOM 1414 C CA . THR A 1 187 ? 12.443 -6.079 4.050 1.00 98.69 187 THR A CA 1
ATOM 1415 C C . THR A 1 187 ? 13.936 -5.884 4.285 1.00 98.69 187 THR A C 1
ATOM 1417 O O . THR A 1 187 ? 14.773 -6.543 3.677 1.00 98.69 187 THR A O 1
ATOM 1420 N N . GLY A 1 188 ? 14.273 -4.975 5.192 1.00 98.00 188 GLY A N 1
ATOM 1421 C CA . GLY A 1 188 ? 15.645 -4.665 5.578 1.00 98.00 188 GLY A CA 1
ATOM 1422 C C . GLY A 1 188 ? 15.671 -3.512 6.574 1.00 98.00 188 GLY A C 1
ATOM 1423 O O . GLY A 1 188 ? 14.646 -3.134 7.144 1.00 98.00 188 GLY A O 1
ATOM 1424 N N . SER A 1 189 ? 16.833 -2.902 6.780 1.00 97.94 189 SER A N 1
ATOM 1425 C CA . SER A 1 189 ? 16.896 -1.595 7.436 1.00 97.94 189 SER A CA 1
ATOM 1426 C C . SER A 1 189 ? 16.166 -0.538 6.601 1.00 97.94 189 SER A C 1
ATOM 1428 O O . SER A 1 189 ? 16.072 -0.637 5.376 1.00 97.94 189 SER A O 1
ATOM 1430 N N . GLN A 1 190 ? 15.700 0.531 7.249 1.00 97.94 190 GLN A N 1
ATOM 1431 C CA . GLN A 1 190 ? 15.066 1.653 6.552 1.00 97.94 190 GLN A CA 1
ATOM 1432 C C . GLN A 1 190 ? 15.957 2.235 5.438 1.00 97.94 190 GLN A C 1
ATOM 1434 O O . GLN A 1 190 ? 15.452 2.621 4.387 1.00 97.94 190 GLN A O 1
ATOM 1439 N N . SER A 1 191 ? 17.276 2.302 5.651 1.00 97.38 191 SER A N 1
ATOM 1440 C CA . SER A 1 191 ? 18.223 2.769 4.634 1.00 97.38 191 SER A CA 1
ATOM 1441 C C . SER A 1 191 ? 18.319 1.814 3.448 1.00 97.38 191 SER A C 1
ATOM 1443 O O . SER A 1 191 ? 18.287 2.284 2.319 1.00 97.38 191 SER A O 1
ATOM 1445 N N . GLN A 1 192 ? 18.367 0.498 3.686 1.00 97.94 192 GLN A N 1
ATOM 1446 C CA . GLN A 1 192 ? 18.368 -0.502 2.609 1.00 97.94 192 GLN A CA 1
ATOM 1447 C C . GLN A 1 192 ? 17.066 -0.444 1.798 1.00 97.94 192 GLN A C 1
ATOM 1449 O O . GLN A 1 192 ? 17.116 -0.407 0.574 1.00 97.94 192 GLN A O 1
ATOM 1454 N N . CYS A 1 193 ? 15.910 -0.327 2.464 1.00 98.38 193 CYS A N 1
ATOM 1455 C CA . CYS A 1 193 ? 14.613 -0.185 1.792 1.00 98.38 193 CYS A CA 1
ATOM 1456 C C . CYS A 1 193 ? 14.536 1.091 0.937 1.00 98.38 193 CYS A C 1
ATOM 1458 O O . CYS A 1 193 ? 13.963 1.078 -0.150 1.00 98.38 193 CYS A O 1
ATOM 1460 N N . ARG A 1 194 ? 15.130 2.200 1.401 1.00 97.69 194 ARG A N 1
ATOM 1461 C CA . ARG A 1 194 ? 15.203 3.440 0.618 1.00 97.69 194 ARG A CA 1
ATOM 1462 C C . ARG A 1 194 ? 16.101 3.282 -0.608 1.00 97.69 194 ARG A C 1
ATOM 1464 O O . ARG A 1 194 ? 15.686 3.677 -1.691 1.00 97.69 194 ARG A O 1
ATOM 1471 N N . SER A 1 195 ? 17.281 2.683 -0.448 1.00 97.38 195 SER A N 1
ATOM 1472 C CA . SER A 1 195 ? 18.181 2.401 -1.572 1.00 97.38 195 SER A CA 1
ATOM 1473 C C . SER A 1 195 ? 17.527 1.479 -2.603 1.00 97.38 195 SER A C 1
ATOM 1475 O O . SER A 1 195 ? 17.618 1.747 -3.796 1.00 97.38 195 SER A O 1
ATOM 1477 N N . ALA A 1 196 ? 16.802 0.450 -2.153 1.00 98.31 196 ALA A N 1
ATOM 1478 C CA . ALA A 1 196 ? 16.021 -0.430 -3.019 1.00 98.31 196 ALA A CA 1
ATOM 1479 C C . ALA A 1 196 ? 14.951 0.339 -3.811 1.00 98.31 196 ALA A C 1
ATOM 1481 O O . ALA A 1 196 ? 14.835 0.171 -5.022 1.00 98.31 196 ALA A O 1
ATOM 1482 N N . ALA A 1 197 ? 14.202 1.228 -3.147 1.00 98.12 197 ALA A N 1
ATOM 1483 C CA . ALA A 1 197 ? 13.183 2.048 -3.800 1.00 98.12 197 ALA A CA 1
ATOM 1484 C C . ALA A 1 197 ? 13.775 2.964 -4.888 1.00 98.12 197 ALA A C 1
ATOM 1486 O O . ALA A 1 197 ? 13.199 3.116 -5.969 1.00 98.12 197 ALA A O 1
ATOM 1487 N N . GLU A 1 198 ? 14.930 3.574 -4.608 1.00 96.94 198 GLU A N 1
ATOM 1488 C CA . GLU A 1 198 ? 15.646 4.423 -5.562 1.00 96.94 198 GLU A CA 1
ATOM 1489 C C . GLU A 1 198 ? 16.207 3.612 -6.736 1.00 96.94 198 GLU A C 1
ATOM 1491 O O . GLU A 1 198 ? 16.015 4.016 -7.881 1.00 96.94 198 GLU A O 1
ATOM 1496 N N . SER A 1 199 ? 16.821 2.456 -6.468 1.00 97.00 199 SER A N 1
ATOM 1497 C CA . SER A 1 199 ? 17.388 1.574 -7.494 1.00 97.00 199 SER A CA 1
ATOM 1498 C C . SER A 1 199 ? 16.316 1.018 -8.432 1.00 97.00 199 SER A C 1
ATOM 1500 O O . SER A 1 199 ? 16.460 1.160 -9.641 1.00 97.00 199 SER A O 1
ATOM 1502 N N . PHE A 1 200 ? 15.199 0.505 -7.902 1.00 98.06 200 PHE A N 1
ATOM 1503 C CA . PHE A 1 200 ? 14.069 0.023 -8.709 1.00 98.06 200 PHE A CA 1
ATOM 1504 C C . PHE A 1 200 ? 13.514 1.105 -9.641 1.00 98.06 200 PHE A C 1
ATOM 1506 O O . PHE A 1 200 ? 13.232 0.862 -10.811 1.00 98.06 200 PHE A O 1
ATOM 1513 N N . LYS A 1 201 ? 13.348 2.322 -9.111 1.00 96.38 201 LYS A N 1
ATOM 1514 C CA . LYS A 1 201 ? 12.829 3.458 -9.874 1.00 96.38 201 LYS A CA 1
ATOM 1515 C C . LYS A 1 201 ? 13.788 3.855 -11.001 1.00 96.38 201 LYS A C 1
ATOM 1517 O O . LYS A 1 201 ? 13.330 4.073 -12.116 1.00 96.38 201 LYS A O 1
ATOM 1522 N N . ASN A 1 202 ? 15.083 3.968 -10.705 1.00 94.81 202 ASN A N 1
ATOM 1523 C CA . ASN A 1 202 ? 16.080 4.389 -11.690 1.00 94.81 202 ASN A CA 1
ATOM 1524 C C . ASN A 1 202 ? 16.232 3.350 -12.808 1.00 94.81 202 ASN A C 1
ATOM 1526 O O . ASN A 1 202 ? 16.167 3.737 -13.966 1.00 94.81 202 ASN A O 1
ATOM 1530 N N . ALA A 1 203 ? 16.288 2.060 -12.460 1.00 94.31 203 ALA A N 1
ATOM 1531 C CA . ALA A 1 203 ? 16.306 0.963 -13.427 1.00 94.31 203 ALA A CA 1
ATOM 1532 C C . ALA A 1 203 ? 15.155 1.088 -14.440 1.00 94.31 203 ALA A C 1
ATOM 1534 O O . ALA A 1 203 ? 15.347 1.050 -15.649 1.00 94.31 203 ALA A O 1
ATOM 1535 N N . ILE A 1 204 ? 13.931 1.329 -13.955 1.00 95.81 204 ILE A N 1
ATOM 1536 C CA . ILE A 1 204 ? 12.767 1.496 -14.833 1.00 95.81 204 ILE A CA 1
ATOM 1537 C C . ILE A 1 204 ? 12.869 2.744 -15.711 1.00 95.81 204 ILE A C 1
ATOM 1539 O O . ILE A 1 204 ? 12.446 2.682 -16.860 1.00 95.81 204 ILE A O 1
ATOM 1543 N N . PHE A 1 205 ? 13.392 3.862 -15.208 1.00 94.38 205 PHE A N 1
ATOM 1544 C CA . PHE A 1 205 ? 13.584 5.047 -16.047 1.00 94.38 205 PHE A CA 1
ATOM 1545 C C . PHE A 1 205 ? 14.600 4.792 -17.162 1.00 94.38 205 PHE A C 1
ATOM 1547 O O . PHE A 1 205 ? 14.319 5.156 -18.301 1.00 94.38 205 PHE A O 1
ATOM 1554 N N . ASP A 1 206 ? 15.685 4.075 -16.873 1.00 90.62 206 ASP A N 1
ATOM 1555 C CA . ASP A 1 206 ? 16.671 3.691 -17.885 1.00 90.62 206 ASP A CA 1
ATOM 1556 C C . ASP A 1 206 ? 16.030 2.781 -18.960 1.00 90.62 206 ASP A C 1
ATOM 1558 O O . ASP A 1 206 ? 16.176 3.034 -20.156 1.00 90.62 206 ASP A O 1
ATOM 1562 N N . TYR A 1 207 ? 15.195 1.804 -18.566 1.00 90.44 207 TYR A N 1
ATOM 1563 C CA . TYR A 1 207 ? 14.431 0.968 -19.514 1.00 90.44 207 TYR A CA 1
ATOM 1564 C C . TYR A 1 207 ? 13.363 1.728 -20.315 1.00 90.44 207 TYR A C 1
ATOM 1566 O O . TYR A 1 207 ? 12.936 1.272 -21.376 1.00 90.44 207 TYR A O 1
ATOM 1574 N N . VAL A 1 208 ? 12.835 2.833 -19.788 1.00 90.94 208 VAL A N 1
ATOM 1575 C CA . VAL A 1 208 ? 11.852 3.663 -20.502 1.00 90.94 208 VAL A CA 1
ATOM 1576 C C . VAL A 1 208 ? 12.543 4.500 -21.576 1.00 90.94 208 VAL A C 1
ATOM 1578 O O . VAL A 1 208 ? 11.960 4.686 -22.647 1.00 90.94 208 VAL A O 1
ATOM 1581 N N . ASP A 1 209 ? 13.767 4.958 -21.310 1.00 85.75 209 ASP A N 1
ATOM 1582 C CA . ASP A 1 209 ? 14.568 5.741 -22.250 1.00 85.75 209 ASP A CA 1
ATOM 1583 C C . ASP A 1 209 ? 15.077 4.892 -23.433 1.00 85.75 209 ASP A C 1
ATOM 1585 O O . ASP A 1 209 ? 15.091 5.394 -24.562 1.00 85.75 209 ASP A O 1
ATOM 1589 N N . ASP A 1 210 ? 15.407 3.607 -23.222 1.00 83.88 210 ASP A N 1
ATOM 1590 C CA . ASP A 1 210 ? 15.729 2.656 -24.305 1.00 83.88 210 ASP A CA 1
ATOM 1591 C C . ASP A 1 210 ? 14.998 1.293 -24.182 1.00 83.88 210 ASP A C 1
ATOM 1593 O O . ASP A 1 210 ? 15.550 0.290 -23.726 1.00 83.88 210 ASP A O 1
ATOM 1597 N N . PRO A 1 211 ? 13.728 1.201 -24.622 1.00 74.81 211 PRO A N 1
ATOM 1598 C CA . PRO A 1 211 ? 12.880 0.032 -24.375 1.00 74.81 211 PRO A CA 1
ATOM 1599 C C . PRO A 1 211 ? 13.194 -1.206 -25.233 1.00 74.81 211 PRO A C 1
ATOM 1601 O O . PRO A 1 211 ? 12.512 -2.225 -25.087 1.00 74.81 211 PRO A O 1
ATOM 1604 N N . VAL A 1 212 ? 14.145 -1.135 -26.174 1.00 74.19 212 VAL A N 1
ATOM 1605 C CA . VAL A 1 212 ? 14.487 -2.247 -27.091 1.00 74.19 212 VAL A CA 1
ATOM 1606 C C . VAL A 1 212 ? 15.987 -2.594 -27.042 1.00 74.19 212 VAL A C 1
ATOM 1608 O O . VAL A 1 212 ? 16.472 -3.347 -27.889 1.00 74.19 212 VAL A O 1
ATOM 1611 N N . GLU A 1 213 ? 16.724 -2.091 -26.050 1.00 65.25 213 GLU A N 1
ATOM 1612 C CA . GLU A 1 213 ? 18.123 -2.468 -25.806 1.00 65.25 213 GLU A CA 1
ATOM 1613 C C . GLU A 1 213 ? 18.229 -3.861 -25.145 1.00 65.25 213 GLU A C 1
ATOM 1615 O O . GLU A 1 213 ? 17.337 -4.269 -24.396 1.00 65.25 213 GLU A O 1
ATOM 1620 N N . TYR A 1 214 ? 19.286 -4.625 -25.465 1.00 59.81 214 TYR A N 1
ATOM 1621 C CA . TYR A 1 214 ? 19.525 -5.994 -24.970 1.00 59.81 214 TYR A CA 1
ATOM 1622 C C . TYR A 1 214 ? 20.989 -6.265 -24.618 1.00 59.81 214 TYR A C 1
ATOM 1624 O O . TYR A 1 214 ? 21.890 -5.792 -25.352 1.00 59.81 214 TYR A O 1
#

Radius of gyration: 17.25 Å; chains: 1; bounding box: 49×26×46 Å

InterPro domains:
  IPR000249 Bacterial microcompartment domain [PF00936] (36-107)
  IPR000249 Bacterial microcompartment domain [SM00877] (34-118)
  IPR000249 Bacterial microcompartment domain [SM00877] (141-211)
  IPR037233 CcmK-like superfamily [G3DSA:3.30.70.1710] (7-103)
  IPR037233 CcmK-like superfamily [G3DSA:3.30.70.1710] (104-214)
  IPR037233 CcmK-like superfamily [SSF143414] (36-106)

Secondary structure (DSSP, 8-state):
-TTPEEPP-EEEEEEE-S--HHHHHHTTPPTT--EEEEEEESSHHHHHHHHHHHHHHSS-EEEEEEEPTT--TTTSSSSEEEEEEESSHHHHHHHHHHHHHIIIII--EEE-STTS-SEEEEEEESS--HHHHHHTT--TT-EEEEEEEEHHHHHHHHHHHHHH---EEEEEEPSPPTTSEEEEEEEE-HHHHHHHHHHHHHHHHHHHHSTT--

Sequence (214 aa):
MIGDKVSGKVLVSRLLTAVNDFMIDDYELPEGYVDMGLFTTACDGVGYVAADDATKMANIEVAKIYSTYGGSGKMNDGQTFGMITGPTVSDVQRGLRYVREFVEEQASLYSISEDDSVVLYSECVSKIGRYFAKAYNLPQGSSIVYLLAPAIYGVAGIDEMTDYADVELVQYFGSPTHSNLCGGIFTGSQSQCRSAAESFKNAIFDYVDDPVEY

pLDDT: mean 94.68, std 6.69, range [59.81, 98.81]

Foldseek 3Di:
DFFDFDFKDWQDKDKDAQADPVCCVVLVPPPQWRIKIKTAIQDQLLLVQLLFVLLVVAQKDWSDKDAAAQSPCPPPVHGMITMMIHNDSVRNVSSRVSSRCCRGPPFRWGALDPVSPFIWGWDWAQFTHPHCCVVLVHPGGFIKIWTKGAQVLQVQLQVQLVVFAPWAFSFWAHADDSNNIGHGMTTDHSVSSVSSSVSSSVRSNVCSVPVPDD